Protein AF-D3RS59-F1 (afdb_monomer_lite)

Organism: Allochromatium vinosum (strain ATCC 17899 / DSM 180 / NBRC 103801 / NCIMB 10441 / D) (NCBI:txid572477)

pLDDT: mean 83.54, std 15.18, range [28.8, 98.12]

InterPro domains:
  IPR036410 Heat shock protein DnaJ, cysteine-rich domain superfamily [SSF57938] (213-277)

Foldseek 3Di:
DDDPPPPPPPQDLVNVLVVQVVPDDPVLVVLLVVQCVLANNSVSSLLSSCPPLVNDHSLLSLLLSNLVSLFADKDWPDFDVVVTWTWIWTHDPNFKIKIKTAQDDDPPDTFRIKIWIAGPVRPDTLAMETEHEPADPVCPDPVNVVVVVVVQVVCCVPPVYHYDYHYPVCSVPCPVVSVVVSVVVVVSVVVVVVVVVVVLVVCLVVVVPPVPVDWDQDPQQRQQQDFQPHGDPQCNSRRTHPDPDDDCVVRQKDFHNQQRQPQPCPPPLCNSPRIDGSVSRNVVSVVVVVVVD

Structure (mmCIF, N/CA/C/O backbone):
data_AF-D3RS59-F1
#
_entry.id   AF-D3RS59-F1
#
loop_
_atom_site.group_PDB
_atom_site.id
_atom_site.type_symbol
_atom_site.label_atom_id
_atom_site.label_alt_id
_atom_site.label_comp_id
_atom_site.label_asym_id
_atom_site.label_entity_id
_atom_site.label_seq_id
_atom_site.pdbx_PDB_ins_code
_atom_site.Cartn_x
_atom_site.Cartn_y
_atom_site.Cartn_z
_atom_site.occupancy
_atom_site.B_iso_or_equiv
_atom_site.auth_seq_id
_atom_site.auth_comp_id
_atom_site.auth_asym_id
_atom_site.auth_atom_id
_atom_site.pdbx_PDB_model_num
ATOM 1 N N . MET A 1 1 ? 7.146 -49.618 27.531 1.00 38.94 1 MET A N 1
ATOM 2 C CA . MET A 1 1 ? 7.341 -48.173 27.283 1.00 38.94 1 MET A CA 1
ATOM 3 C C . MET A 1 1 ? 6.506 -47.788 26.079 1.00 38.94 1 MET A C 1
ATOM 5 O O . MET A 1 1 ? 6.825 -48.193 24.971 1.00 38.94 1 MET A O 1
ATOM 9 N N . THR A 1 2 ? 5.393 -47.099 26.310 1.00 28.80 2 THR A N 1
ATOM 10 C CA . THR A 1 2 ? 4.470 -46.661 25.259 1.00 28.80 2 THR A CA 1
ATOM 11 C C . THR A 1 2 ? 5.037 -45.405 24.608 1.00 28.80 2 THR A C 1
ATOM 13 O O . THR A 1 2 ? 5.193 -44.384 25.273 1.00 28.80 2 THR A O 1
ATOM 16 N N . ILE A 1 3 ? 5.383 -45.486 23.325 1.00 29.83 3 ILE A N 1
ATOM 17 C CA . ILE A 1 3 ? 5.812 -44.331 22.535 1.00 29.83 3 ILE A CA 1
ATOM 18 C C . ILE A 1 3 ? 4.550 -43.526 22.211 1.00 29.83 3 ILE A C 1
ATOM 20 O O . ILE A 1 3 ? 3.769 -43.906 21.343 1.00 29.83 3 ILE A O 1
ATOM 24 N N . GLN A 1 4 ? 4.321 -42.436 22.946 1.00 28.80 4 GLN A N 1
ATOM 25 C CA . GLN A 1 4 ? 3.341 -41.420 22.564 1.00 28.80 4 GLN A CA 1
ATOM 26 C C . GLN A 1 4 ? 3.888 -40.648 21.361 1.00 28.80 4 GLN A C 1
ATOM 28 O O . GLN A 1 4 ? 4.712 -39.744 21.494 1.00 28.80 4 GLN A O 1
ATOM 33 N N . THR A 1 5 ? 3.423 -41.002 20.169 1.00 29.52 5 THR A N 1
ATOM 34 C CA . THR A 1 5 ? 3.549 -40.172 18.973 1.00 29.52 5 THR A CA 1
ATOM 35 C C . THR A 1 5 ? 2.641 -38.952 19.125 1.00 29.52 5 THR A C 1
ATOM 37 O O . THR A 1 5 ? 1.449 -38.989 18.833 1.00 29.52 5 THR A O 1
ATOM 40 N N . PHE A 1 6 ? 3.209 -37.839 19.592 1.00 29.77 6 PHE A N 1
ATOM 41 C CA . PHE A 1 6 ? 2.583 -36.524 19.479 1.00 29.77 6 PHE A CA 1
ATOM 42 C C . PHE A 1 6 ? 2.571 -36.104 18.004 1.00 29.77 6 PHE A C 1
ATOM 44 O O . PHE A 1 6 ? 3.489 -35.451 17.511 1.00 29.77 6 PHE A O 1
ATOM 51 N N . THR A 1 7 ? 1.510 -36.456 17.279 1.00 29.77 7 THR A N 1
ATOM 52 C CA . THR A 1 7 ? 1.168 -35.795 16.016 1.00 29.77 7 THR A CA 1
ATOM 53 C C . THR A 1 7 ? 0.735 -34.367 16.324 1.00 29.77 7 THR A C 1
ATOM 55 O O . THR A 1 7 ? -0.442 -34.083 16.554 1.00 29.77 7 THR A O 1
ATOM 58 N N . LYS A 1 8 ? 1.705 -33.449 16.353 1.00 32.16 8 LYS A N 1
ATOM 59 C CA . LYS A 1 8 ? 1.458 -32.008 16.353 1.00 32.16 8 LYS A CA 1
ATOM 60 C C . LYS A 1 8 ? 0.858 -31.662 14.989 1.00 32.16 8 LYS A C 1
ATOM 62 O O . LYS A 1 8 ? 1.579 -31.469 14.015 1.00 32.16 8 LYS A O 1
ATOM 67 N N . LYS A 1 9 ? -0.474 -31.681 14.907 1.00 32.69 9 LYS A N 1
ATOM 68 C CA . LYS A 1 9 ? -1.241 -31.272 13.726 1.00 32.69 9 LYS A CA 1
ATOM 69 C C . LYS A 1 9 ? -0.769 -29.859 13.359 1.00 32.69 9 LYS A C 1
ATOM 71 O O . LYS A 1 9 ? -0.927 -28.942 14.163 1.00 32.69 9 LYS A O 1
ATOM 76 N N . MET A 1 10 ? -0.111 -29.695 12.210 1.00 32.44 10 MET A N 1
ATOM 77 C CA . MET A 1 10 ? 0.211 -28.369 11.682 1.00 32.44 10 MET A CA 1
ATOM 78 C C . MET A 1 10 ? -1.115 -27.692 11.340 1.00 32.44 10 MET A C 1
ATOM 80 O O . MET A 1 10 ? -1.736 -28.005 10.332 1.00 32.44 10 MET A O 1
ATOM 84 N N . ILE A 1 11 ? -1.577 -26.831 12.244 1.00 44.38 11 ILE A N 1
ATOM 85 C CA . ILE A 1 11 ? -2.739 -25.965 12.052 1.00 44.38 11 ILE A CA 1
ATOM 86 C C . ILE A 1 11 ? -2.368 -24.994 10.928 1.00 44.38 11 ILE A C 1
ATOM 88 O O . ILE A 1 11 ? -1.404 -24.233 11.066 1.00 44.38 11 ILE A O 1
ATOM 92 N N . THR A 1 12 ? -3.083 -25.066 9.807 1.00 55.88 12 THR A N 1
ATOM 93 C CA . THR A 1 12 ? -2.864 -24.172 8.662 1.00 55.88 12 THR A CA 1
ATOM 94 C C . THR A 1 12 ? -3.245 -22.732 9.033 1.00 55.88 12 THR A C 1
ATOM 96 O O . THR A 1 12 ? -3.953 -22.501 10.014 1.00 55.88 12 THR A O 1
ATOM 99 N N . GLY A 1 13 ? -2.770 -21.731 8.282 1.00 62.50 13 GLY A N 1
ATOM 100 C CA . GLY A 1 13 ? -3.118 -20.322 8.540 1.00 62.50 13 GLY A CA 1
ATOM 101 C C . GLY A 1 13 ? -4.634 -20.061 8.552 1.00 62.50 13 GLY A C 1
ATOM 102 O O . GLY A 1 13 ? -5.110 -19.266 9.359 1.00 62.50 13 GLY A O 1
ATOM 103 N N . LEU A 1 14 ? -5.388 -20.804 7.736 1.00 66.75 14 LEU A N 1
ATOM 104 C CA . LEU A 1 14 ? -6.854 -20.785 7.676 1.00 66.75 14 LEU A CA 1
ATOM 105 C C . LEU A 1 14 ? -7.511 -21.270 8.975 1.00 66.75 14 LEU A C 1
ATOM 107 O O . LEU A 1 14 ? -8.356 -20.571 9.530 1.00 66.75 14 LEU A O 1
ATOM 111 N N . ASP A 1 15 ? -7.059 -22.404 9.516 1.00 75.50 15 ASP A N 1
ATOM 112 C CA . ASP A 1 15 ? -7.600 -22.963 10.763 1.00 75.50 15 ASP A CA 1
ATOM 113 C C . ASP A 1 15 ? -7.426 -21.993 11.952 1.00 75.50 15 ASP A C 1
ATOM 115 O O . ASP A 1 15 ? -8.261 -21.939 12.859 1.00 75.50 15 ASP A O 1
ATOM 119 N N . LYS A 1 16 ? -6.346 -21.193 11.948 1.00 82.56 16 LYS A N 1
ATOM 120 C CA . LYS A 1 16 ? -6.117 -20.151 12.964 1.00 82.56 16 LYS A CA 1
ATOM 121 C C . LYS A 1 16 ? -7.097 -18.987 12.823 1.00 82.56 16 LYS A C 1
ATOM 123 O O . LYS A 1 16 ? -7.616 -18.505 13.828 1.00 82.56 16 LYS A O 1
ATOM 128 N N . LEU A 1 17 ? -7.355 -18.531 11.598 1.00 86.94 17 LEU A N 1
ATOM 129 C CA . LEU A 1 17 ? -8.262 -17.410 11.342 1.00 86.94 17 LEU A CA 1
ATOM 130 C C . LEU A 1 17 ? -9.703 -17.754 11.728 1.00 86.94 17 LEU A C 1
ATOM 132 O O . LEU A 1 17 ? -10.358 -16.954 12.396 1.00 86.94 17 LEU A O 1
ATOM 136 N N . ASP A 1 18 ? -10.173 -18.957 11.406 1.00 87.06 18 ASP A N 1
ATOM 137 C CA . ASP A 1 18 ? -11.514 -19.393 11.802 1.00 87.06 18 ASP A CA 1
ATOM 138 C C . ASP A 1 18 ? -11.651 -19.472 13.330 1.00 87.06 18 ASP A C 1
ATOM 140 O O . ASP A 1 18 ? -12.624 -18.974 13.905 1.00 87.06 18 ASP A O 1
ATOM 144 N N . ALA A 1 19 ? -10.635 -19.995 14.026 1.00 87.50 19 ALA A N 1
ATOM 145 C CA . ALA A 1 19 ? -10.614 -20.009 15.488 1.00 87.50 19 ALA A CA 1
ATOM 146 C C . ALA A 1 19 ? -10.631 -18.595 16.100 1.00 87.50 19 ALA A C 1
ATOM 148 O O . ALA A 1 19 ? -11.249 -18.386 17.146 1.00 87.50 19 ALA A O 1
ATOM 149 N N . ILE A 1 20 ? -9.992 -17.612 15.461 1.00 87.94 20 ILE A N 1
ATOM 150 C CA . ILE A 1 20 ? -10.073 -16.203 15.868 1.00 87.94 20 ILE A CA 1
ATOM 151 C C . ILE A 1 20 ? -11.495 -15.666 15.660 1.00 87.94 20 ILE A C 1
ATOM 153 O O . ILE A 1 20 ? -12.070 -15.093 16.589 1.00 87.94 20 ILE A O 1
ATOM 157 N N . ALA A 1 21 ? -12.083 -15.895 14.484 1.00 89.81 21 ALA A N 1
ATOM 158 C CA . ALA A 1 21 ? -13.404 -15.384 14.123 1.00 89.81 21 ALA A CA 1
ATOM 159 C C . ALA A 1 21 ? -14.522 -15.903 15.044 1.00 89.81 21 ALA A C 1
ATOM 161 O O . ALA A 1 21 ? -15.416 -15.146 15.417 1.00 89.81 21 ALA A O 1
ATOM 162 N N . THR A 1 22 ? -14.449 -17.162 15.495 1.00 92.00 22 THR A N 1
ATOM 163 C CA . THR A 1 22 ? -15.435 -17.732 16.443 1.00 92.00 22 THR A CA 1
ATOM 164 C C . THR A 1 22 ? -15.510 -17.001 17.787 1.00 92.00 22 THR A C 1
ATOM 166 O O . THR A 1 22 ? -16.514 -17.109 18.488 1.00 92.00 22 THR A O 1
ATOM 169 N N . LYS A 1 23 ? -14.471 -16.241 18.153 1.00 92.00 23 LYS A N 1
ATOM 170 C CA . LYS A 1 23 ? -14.387 -15.498 19.420 1.00 92.00 23 LYS A CA 1
ATOM 171 C C . LYS A 1 23 ? -14.819 -14.036 19.281 1.00 92.00 23 LYS A C 1
ATOM 173 O O . LYS A 1 23 ? -14.713 -13.278 20.244 1.00 92.00 23 LYS A O 1
ATOM 178 N N . PHE A 1 24 ? -15.273 -13.615 18.101 1.00 94.94 24 PHE A N 1
ATOM 179 C CA . PHE A 1 24 ? -15.665 -12.232 17.862 1.00 94.94 24 PHE A CA 1
ATOM 180 C C . PHE A 1 24 ? -16.948 -11.855 18.600 1.00 94.94 24 PHE A C 1
ATOM 182 O O . PHE A 1 24 ? -17.979 -12.522 18.531 1.00 94.94 24 PHE A O 1
ATOM 189 N N . SER A 1 25 ? -16.889 -10.709 19.273 1.00 94.62 25 SER A N 1
ATOM 190 C CA . SER A 1 25 ? -18.058 -10.034 19.825 1.00 94.62 25 SER A CA 1
ATOM 191 C C . SER A 1 25 ? -19.022 -9.578 18.722 1.00 94.62 25 SER A C 1
ATOM 193 O O . SER A 1 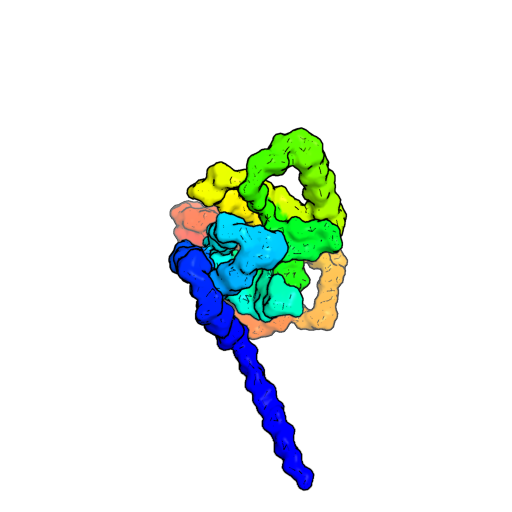25 ? -18.667 -9.459 17.548 1.00 94.62 25 SER A O 1
ATOM 195 N N . LYS A 1 26 ? -20.252 -9.212 19.102 1.00 95.19 26 LYS A N 1
ATOM 196 C CA . LYS A 1 26 ? -21.253 -8.657 18.171 1.00 95.19 26 LYS A CA 1
ATOM 197 C C . LYS A 1 26 ? -20.738 -7.435 17.396 1.00 95.19 26 LYS A C 1
ATOM 199 O O . LYS A 1 26 ? -21.036 -7.291 16.214 1.00 95.19 26 LYS A O 1
ATOM 204 N N . ASN A 1 27 ? -19.956 -6.570 18.045 1.00 94.19 27 ASN A N 1
ATOM 205 C CA . ASN A 1 27 ? -19.387 -5.381 17.404 1.00 94.19 27 ASN A CA 1
ATOM 206 C C . ASN A 1 27 ? -18.243 -5.732 16.444 1.00 94.19 27 ASN A C 1
ATOM 208 O O . ASN A 1 27 ? -18.101 -5.078 15.417 1.00 94.19 27 ASN A O 1
ATOM 212 N N . GLN A 1 28 ? -17.453 -6.763 16.748 1.00 95.88 28 GLN A N 1
ATOM 213 C CA . GLN A 1 28 ? -16.416 -7.267 15.842 1.00 95.88 28 GLN A CA 1
ATOM 214 C C . GLN A 1 28 ? -17.022 -7.938 14.608 1.00 95.88 28 GLN A C 1
ATOM 216 O O . GLN A 1 28 ? -16.564 -7.678 13.503 1.00 95.88 28 GLN A O 1
ATOM 221 N N . ASN A 1 29 ? -18.100 -8.711 14.766 1.00 96.56 29 ASN A N 1
ATOM 222 C CA . ASN A 1 29 ? -18.812 -9.302 13.629 1.00 96.56 29 ASN A CA 1
ATOM 223 C C . ASN A 1 29 ? -19.417 -8.233 12.706 1.00 96.56 29 ASN A C 1
ATOM 225 O O . ASN A 1 29 ? -19.263 -8.310 11.494 1.00 96.56 29 ASN A O 1
ATOM 229 N N . ARG A 1 30 ? -20.004 -7.167 13.270 1.00 96.62 30 ARG A N 1
ATOM 230 C CA . ARG A 1 30 ? -20.473 -6.019 12.472 1.00 96.62 30 ARG A CA 1
ATOM 231 C C . ARG A 1 30 ? -19.347 -5.349 11.681 1.00 96.62 30 ARG A C 1
ATOM 233 O O . ARG A 1 30 ? -19.549 -4.966 10.533 1.00 96.62 30 ARG A O 1
ATOM 240 N N . LEU A 1 31 ? -18.176 -5.188 12.298 1.00 96.75 31 LEU A N 1
ATOM 241 C CA . LEU A 1 31 ? -17.007 -4.623 11.629 1.00 96.75 31 LEU A CA 1
ATOM 242 C C . LEU A 1 31 ? -16.490 -5.553 10.518 1.00 96.75 31 LEU A C 1
ATOM 244 O O . LEU A 1 31 ? -16.186 -5.076 9.428 1.00 96.75 31 LEU A O 1
ATOM 248 N N . LEU A 1 32 ? -16.447 -6.865 10.767 1.00 97.38 32 LEU A N 1
ATOM 249 C CA . LEU A 1 32 ? -16.090 -7.883 9.776 1.00 97.38 32 LEU A CA 1
ATOM 250 C C . LEU A 1 32 ? -16.995 -7.796 8.541 1.00 97.38 32 LEU A C 1
ATOM 252 O O . LEU A 1 32 ? -16.488 -7.666 7.426 1.00 97.38 32 LEU A O 1
ATOM 256 N N . ASP A 1 33 ? -18.316 -7.779 8.738 1.00 96.81 33 ASP A N 1
ATOM 257 C CA . ASP A 1 33 ? -19.292 -7.656 7.649 1.00 96.81 33 ASP A CA 1
ATOM 258 C C . ASP A 1 33 ? -19.074 -6.380 6.827 1.00 96.81 33 ASP A C 1
ATOM 260 O O . ASP A 1 33 ? -19.175 -6.386 5.596 1.00 96.81 33 ASP A O 1
ATOM 264 N N . LYS A 1 34 ? -18.715 -5.287 7.509 1.00 96.00 34 LYS A N 1
ATOM 265 C CA . LYS A 1 34 ? -18.445 -3.994 6.886 1.00 96.00 34 LYS A CA 1
ATOM 266 C C . LYS A 1 34 ? -17.168 -3.983 6.051 1.00 96.00 34 LYS A C 1
ATOM 268 O O . LYS A 1 34 ? -17.149 -3.267 5.063 1.00 96.00 34 LYS A O 1
ATOM 273 N N . ILE A 1 35 ? -16.111 -4.715 6.403 1.00 97.25 35 ILE A N 1
ATOM 274 C CA . ILE A 1 35 ? -14.817 -4.590 5.701 1.00 97.25 35 ILE A CA 1
ATOM 275 C C . ILE A 1 35 ? -14.485 -5.767 4.776 1.00 97.25 35 ILE A C 1
ATOM 277 O O . ILE A 1 35 ? -13.661 -5.609 3.880 1.00 97.25 35 ILE A O 1
ATOM 281 N N . GLN A 1 36 ? -15.137 -6.926 4.921 1.00 96.94 36 GLN A N 1
ATOM 282 C CA . GLN A 1 36 ? -14.810 -8.125 4.130 1.00 96.94 36 GLN A CA 1
ATOM 283 C C . GLN A 1 36 ? -14.973 -7.953 2.616 1.00 96.94 36 GLN A C 1
ATOM 285 O O . GLN A 1 36 ? -14.262 -8.595 1.849 1.00 96.94 36 GLN A O 1
ATOM 290 N N . HIS A 1 37 ? -15.865 -7.068 2.168 1.00 95.69 37 HIS A N 1
ATOM 291 C CA . HIS A 1 37 ? -16.037 -6.778 0.743 1.00 95.69 37 HIS A CA 1
ATOM 292 C C . HIS A 1 37 ? -14.897 -5.921 0.165 1.00 95.69 37 HIS A C 1
ATOM 294 O O . HIS A 1 37 ? -14.739 -5.860 -1.050 1.00 95.69 37 HIS A O 1
ATOM 300 N N . LEU A 1 38 ? -14.113 -5.257 1.023 1.00 95.88 38 LEU A N 1
ATOM 301 C CA . LEU A 1 38 ? -12.968 -4.435 0.627 1.00 95.88 38 LEU A CA 1
ATOM 302 C C . LEU A 1 38 ? -11.682 -5.255 0.534 1.00 95.88 38 LEU A C 1
ATOM 304 O O . LEU A 1 38 ? -10.837 -4.965 -0.309 1.00 95.88 38 LEU A O 1
ATOM 308 N N . THR A 1 39 ? -11.514 -6.236 1.422 1.00 96.06 39 THR A N 1
ATOM 309 C CA . THR A 1 39 ? -10.230 -6.925 1.618 1.00 96.06 39 THR A CA 1
ATOM 310 C C . THR A 1 39 ? -10.280 -8.436 1.421 1.00 96.06 39 THR A C 1
ATOM 312 O O . THR A 1 39 ? -9.232 -9.075 1.382 1.00 96.06 39 THR A O 1
ATOM 315 N N . GLY A 1 40 ? -11.471 -9.019 1.291 1.00 95.94 40 GLY A N 1
ATOM 316 C CA . GLY A 1 40 ? -11.673 -10.460 1.379 1.00 95.94 40 GLY A CA 1
ATOM 317 C C . GLY A 1 40 ? -11.801 -10.937 2.829 1.00 95.94 40 GLY A C 1
ATOM 318 O O . GLY A 1 40 ? -11.322 -10.306 3.774 1.00 95.94 40 GLY A O 1
ATOM 319 N N . LYS A 1 41 ? -12.474 -12.079 3.009 1.00 95.19 41 LYS A N 1
ATOM 320 C CA . LYS A 1 41 ? -12.862 -12.598 4.330 1.00 95.19 41 LYS A CA 1
ATOM 321 C C . LYS A 1 41 ? -11.664 -12.854 5.249 1.00 95.19 41 LYS A C 1
ATOM 323 O O . LYS A 1 41 ? -11.683 -12.426 6.396 1.00 95.19 41 LYS A O 1
ATOM 328 N N . GLU A 1 42 ? -10.623 -13.520 4.756 1.00 94.69 42 GLU A N 1
ATOM 329 C CA . GLU A 1 42 ? -9.449 -13.891 5.561 1.00 94.69 42 GLU A CA 1
ATOM 330 C C . GLU A 1 42 ? -8.710 -12.665 6.105 1.00 94.69 42 GLU A C 1
ATOM 332 O O . GLU A 1 42 ? -8.441 -12.568 7.303 1.00 94.69 42 GLU A O 1
ATOM 337 N N . VAL A 1 43 ? -8.439 -11.691 5.234 1.00 96.44 43 VAL A N 1
ATOM 338 C CA . VAL A 1 43 ? -7.767 -10.444 5.609 1.00 96.44 43 VAL A CA 1
ATOM 339 C C . VAL A 1 43 ? -8.639 -9.630 6.558 1.00 96.44 43 VAL A C 1
ATOM 341 O O . VAL A 1 43 ? -8.137 -9.083 7.536 1.00 96.44 43 VAL A O 1
ATOM 344 N N . ALA A 1 44 ? -9.952 -9.580 6.322 1.00 97.19 44 ALA A N 1
ATOM 345 C CA . ALA A 1 44 ? -10.881 -8.923 7.231 1.00 97.19 44 ALA A CA 1
ATOM 346 C C . ALA A 1 44 ? -10.891 -9.562 8.628 1.00 97.19 44 ALA A C 1
ATOM 348 O O . ALA A 1 44 ? -10.831 -8.837 9.619 1.00 97.19 44 ALA A O 1
ATOM 349 N N . ILE A 1 45 ? -10.896 -10.896 8.728 1.00 96.25 45 ILE A N 1
ATOM 350 C CA . ILE A 1 45 ? -10.778 -11.600 10.014 1.00 96.25 45 ILE A CA 1
ATOM 351 C C . ILE A 1 45 ? -9.464 -11.229 10.701 1.00 96.25 45 ILE A C 1
ATOM 353 O O . ILE A 1 45 ? -9.470 -10.878 11.880 1.00 96.25 45 ILE A O 1
ATOM 357 N N . ALA A 1 46 ? -8.347 -11.264 9.973 1.00 95.25 46 ALA A N 1
ATOM 358 C CA . ALA A 1 46 ? -7.045 -10.948 10.544 1.00 95.25 46 ALA A CA 1
ATOM 359 C C . ALA A 1 46 ? -6.994 -9.507 11.082 1.00 95.25 46 ALA A C 1
ATOM 361 O O . ALA A 1 46 ? -6.569 -9.292 12.216 1.00 95.25 46 ALA A O 1
ATOM 362 N N . LEU A 1 47 ? -7.513 -8.534 10.323 1.00 95.94 47 LEU A N 1
ATOM 363 C CA . LEU A 1 47 ? -7.599 -7.132 10.742 1.00 95.94 47 LEU A CA 1
ATOM 364 C C . LEU A 1 47 ? -8.518 -6.931 11.956 1.00 95.94 47 LEU A C 1
ATOM 366 O O . LEU A 1 47 ? -8.131 -6.258 12.907 1.00 95.94 47 LEU A O 1
ATOM 370 N N . VAL A 1 48 ? -9.711 -7.535 11.977 1.00 96.31 48 VAL A N 1
ATOM 371 C CA . VAL A 1 48 ? -10.620 -7.447 13.138 1.00 96.31 48 VAL A CA 1
ATOM 372 C C . VAL A 1 48 ? -10.008 -8.112 14.374 1.00 96.31 48 VAL A C 1
ATOM 374 O O . VAL A 1 48 ? -10.173 -7.622 15.494 1.00 96.31 48 VAL A O 1
ATOM 377 N N . GLY A 1 49 ? -9.238 -9.185 14.179 1.00 92.81 49 GLY A N 1
ATOM 378 C CA . GLY A 1 49 ? -8.471 -9.850 15.230 1.00 92.81 49 GLY A CA 1
ATOM 379 C C . GLY A 1 49 ? -7.411 -8.960 15.890 1.00 92.81 49 GLY A C 1
ATOM 380 O O . GLY A 1 49 ? -7.035 -9.229 17.034 1.00 92.81 49 GLY A O 1
ATOM 381 N N . MET A 1 50 ? -6.971 -7.887 15.221 1.00 91.56 50 MET A N 1
ATOM 382 C CA . MET A 1 50 ? -6.041 -6.893 15.772 1.00 91.56 50 MET A CA 1
ATOM 383 C C . MET A 1 50 ? -6.712 -5.889 16.719 1.00 91.56 50 MET A C 1
ATOM 385 O O . MET A 1 50 ? -6.008 -5.143 17.395 1.00 91.56 50 MET A O 1
ATOM 389 N N . GLN A 1 51 ? -8.047 -5.851 16.816 1.00 90.62 51 GLN A N 1
ATOM 390 C CA . GLN A 1 51 ? -8.731 -4.900 17.697 1.00 90.62 51 GLN A CA 1
ATOM 391 C C . GLN A 1 51 ? -8.240 -5.035 19.151 1.00 90.62 51 GLN A C 1
ATOM 393 O O . GLN A 1 51 ? -8.232 -6.128 19.718 1.00 90.62 51 GLN A O 1
ATOM 398 N N . GLY A 1 52 ? -7.849 -3.910 19.758 1.00 83.62 52 GLY A N 1
ATOM 399 C CA . GLY A 1 52 ? -7.300 -3.853 21.118 1.00 83.62 52 GLY A CA 1
ATOM 400 C C . GLY A 1 52 ? -5.792 -4.114 21.224 1.00 83.62 52 GLY A C 1
ATOM 401 O O . GLY A 1 52 ? -5.195 -3.766 22.243 1.00 83.62 52 GLY A O 1
ATOM 402 N N . VAL A 1 53 ? -5.138 -4.641 20.183 1.00 81.69 53 VAL A N 1
ATOM 403 C CA . VAL A 1 53 ? -3.669 -4.687 20.122 1.00 81.69 53 VAL A CA 1
ATOM 404 C C . VAL A 1 53 ? -3.162 -3.250 20.074 1.00 81.69 53 VAL A C 1
ATOM 406 O O . VAL A 1 53 ? -3.585 -2.488 19.217 1.00 81.69 53 VAL A O 1
ATOM 409 N N . LYS A 1 54 ? -2.308 -2.849 21.025 1.00 80.56 54 LYS A N 1
ATOM 410 C CA . LYS A 1 54 ? -1.802 -1.465 21.147 1.00 80.56 54 LYS A CA 1
ATOM 411 C C . LYS A 1 54 ? -2.901 -0.381 21.145 1.00 80.56 54 LYS A C 1
ATOM 413 O O . LYS A 1 54 ? -2.653 0.746 20.734 1.00 80.56 54 LYS A O 1
ATOM 418 N N . ASN A 1 55 ? -4.092 -0.700 21.659 1.00 82.12 55 ASN A N 1
ATOM 419 C CA . ASN A 1 55 ? -5.276 0.170 21.643 1.00 82.12 55 ASN A CA 1
ATOM 420 C C . ASN A 1 55 ? -5.860 0.460 20.245 1.00 82.12 55 ASN A C 1
ATOM 422 O O . ASN A 1 55 ? -6.633 1.408 20.109 1.00 82.12 55 ASN A O 1
ATOM 426 N N . THR A 1 56 ? -5.567 -0.371 19.237 1.00 87.19 56 THR A N 1
ATOM 427 C CA . THR A 1 56 ? -6.176 -0.268 17.903 1.00 87.19 56 THR A CA 1
ATOM 428 C C . THR A 1 56 ? -7.698 -0.226 17.994 1.00 87.19 56 THR A C 1
ATOM 430 O O . THR A 1 56 ? -8.347 -1.136 18.535 1.00 87.19 56 THR A O 1
ATOM 433 N N . SER A 1 57 ? -8.265 0.846 17.442 1.00 91.12 57 SER A N 1
ATOM 434 C CA . SER A 1 57 ? -9.703 1.112 17.442 1.00 91.12 57 SER A CA 1
ATOM 435 C C . SER A 1 57 ? -10.406 0.487 16.231 1.00 91.12 57 SER A C 1
ATOM 437 O O . SER A 1 57 ? -9.790 0.187 15.211 1.00 91.12 57 SER A O 1
ATOM 439 N N . GLN A 1 58 ? -11.734 0.338 16.297 1.00 92.44 58 GLN A N 1
ATOM 440 C CA . GLN A 1 58 ? -12.512 -0.093 15.125 1.00 92.44 58 GLN A CA 1
ATOM 441 C C . GLN A 1 58 ? -12.407 0.903 13.967 1.00 92.44 58 GLN A C 1
ATOM 443 O O . GLN A 1 58 ? -12.352 0.497 12.812 1.00 92.44 58 GLN A O 1
ATOM 448 N N . ALA A 1 59 ? -12.349 2.204 14.269 1.00 91.75 59 ALA A N 1
ATOM 449 C CA . ALA A 1 59 ? -12.214 3.240 13.253 1.00 91.75 59 ALA A CA 1
ATOM 450 C C . ALA A 1 59 ? -10.889 3.120 12.490 1.00 91.75 59 ALA A C 1
ATOM 452 O O . ALA A 1 59 ? -10.885 3.219 11.269 1.00 91.75 59 ALA A O 1
ATOM 453 N N . GLU A 1 60 ? -9.801 2.844 13.202 1.00 92.75 60 GLU A N 1
ATOM 454 C CA . GLU A 1 60 ? -8.486 2.603 12.611 1.00 92.75 60 GLU A CA 1
ATOM 455 C C . GLU A 1 60 ? -8.494 1.358 11.716 1.00 92.75 60 GLU A C 1
ATOM 457 O O . GLU A 1 60 ? -8.048 1.427 10.575 1.00 92.75 60 GLU A O 1
ATOM 462 N N . ILE A 1 61 ? -9.098 0.251 12.170 1.00 95.19 61 ILE A N 1
ATOM 463 C CA . ILE A 1 61 ? -9.250 -0.966 11.353 1.00 95.19 61 ILE A CA 1
ATOM 464 C C . ILE A 1 61 ? -10.024 -0.677 10.058 1.00 95.19 61 ILE A C 1
ATOM 466 O O . ILE A 1 61 ? -9.630 -1.143 8.989 1.00 95.19 61 ILE A O 1
ATOM 470 N N . GLU A 1 62 ? -11.106 0.106 10.127 1.00 95.19 62 GLU A N 1
ATOM 471 C CA . GLU A 1 62 ? -11.865 0.518 8.938 1.00 95.19 62 GLU A CA 1
ATOM 472 C C . GLU A 1 62 ? -11.015 1.347 7.968 1.00 95.19 62 GLU A C 1
ATOM 474 O O . GLU A 1 62 ? -11.064 1.115 6.758 1.00 95.19 62 GLU A O 1
ATOM 479 N N . VAL A 1 63 ? -10.224 2.293 8.487 1.00 95.19 63 VAL A N 1
ATOM 480 C CA . VAL A 1 63 ? -9.314 3.121 7.682 1.00 95.19 63 VAL A CA 1
ATOM 481 C C . VAL A 1 63 ? -8.261 2.249 7.009 1.00 95.19 63 VAL A C 1
ATOM 483 O O . VAL A 1 63 ? -8.079 2.352 5.795 1.00 95.19 63 VAL A O 1
ATOM 486 N N . VAL A 1 64 ? -7.621 1.347 7.759 1.00 96.00 64 VAL A N 1
ATOM 487 C CA . VAL A 1 64 ? -6.630 0.404 7.228 1.00 96.00 64 VAL A CA 1
ATOM 488 C C . VAL A 1 64 ? -7.242 -0.437 6.112 1.00 96.00 64 VAL A C 1
ATOM 490 O O . VAL A 1 64 ? -6.708 -0.444 5.004 1.00 96.00 64 VAL A O 1
ATOM 493 N N . ALA A 1 65 ? -8.391 -1.076 6.355 1.00 97.31 65 ALA A N 1
ATOM 494 C CA . ALA A 1 65 ? -9.069 -1.905 5.360 1.00 97.31 65 ALA A CA 1
ATOM 495 C C . ALA A 1 65 ? -9.410 -1.122 4.079 1.00 97.31 65 ALA A C 1
ATOM 497 O O . ALA A 1 65 ? -9.186 -1.598 2.963 1.00 97.31 65 ALA A O 1
ATOM 498 N N . ASN A 1 66 ? -9.904 0.111 4.219 1.00 96.56 66 ASN A N 1
ATOM 499 C CA . ASN A 1 66 ? -10.239 0.947 3.072 1.00 96.56 66 ASN A CA 1
ATOM 500 C C . ASN A 1 66 ? -8.990 1.379 2.291 1.00 96.56 66 ASN A C 1
ATOM 502 O O . ASN A 1 66 ? -8.995 1.335 1.059 1.00 96.56 66 ASN A O 1
ATOM 506 N N . ILE A 1 67 ? -7.901 1.740 2.968 1.00 97.38 67 ILE A N 1
ATOM 507 C CA . ILE A 1 67 ? -6.652 2.119 2.302 1.00 97.38 67 ILE A CA 1
ATOM 508 C C . ILE A 1 67 ? -6.071 0.948 1.523 1.00 97.38 67 ILE A C 1
ATOM 510 O O . ILE A 1 67 ? -5.773 1.108 0.341 1.00 97.38 67 ILE A O 1
ATOM 514 N N . ILE A 1 68 ? -5.950 -0.228 2.140 1.00 97.62 68 ILE A N 1
ATOM 515 C CA . ILE A 1 68 ? -5.275 -1.366 1.503 1.00 97.62 68 ILE A CA 1
ATOM 516 C C . ILE A 1 68 ? -6.083 -1.967 0.348 1.00 97.62 68 ILE A C 1
ATOM 518 O O . ILE A 1 68 ? -5.502 -2.574 -0.544 1.00 97.62 68 ILE A O 1
ATOM 522 N N . SER A 1 69 ? -7.396 -1.713 0.284 1.00 96.75 69 SER A N 1
ATOM 523 C CA . SER A 1 69 ? -8.243 -2.111 -0.854 1.00 96.75 69 SER A CA 1
ATOM 524 C C . SER A 1 69 ? -7.870 -1.449 -2.194 1.00 96.75 69 SER A C 1
ATOM 526 O O . SER A 1 69 ? -8.513 -1.693 -3.211 1.00 96.75 69 SER A O 1
ATOM 528 N N . ILE A 1 70 ? -6.863 -0.563 -2.233 1.00 96.19 70 ILE A N 1
ATOM 529 C CA . ILE A 1 70 ? -6.298 -0.088 -3.505 1.00 96.19 70 ILE A CA 1
ATOM 530 C C . ILE A 1 70 ? -5.469 -1.143 -4.234 1.00 96.19 70 ILE A C 1
ATOM 532 O O . ILE A 1 70 ? -5.206 -0.933 -5.420 1.00 96.19 70 ILE A O 1
ATOM 536 N N . PHE A 1 71 ? -5.006 -2.171 -3.524 1.00 95.81 71 PHE A N 1
ATOM 537 C CA . PHE A 1 71 ? -4.183 -3.244 -4.062 1.00 95.81 71 PHE A CA 1
ATOM 538 C C . PHE A 1 71 ? -5.052 -4.417 -4.501 1.00 95.81 71 PHE A C 1
ATOM 540 O O . PHE A 1 71 ? -6.135 -4.649 -3.965 1.00 95.81 71 PHE A O 1
ATOM 547 N N . ASP A 1 72 ? -4.548 -5.151 -5.483 1.00 90.06 72 ASP A N 1
ATOM 548 C CA . ASP A 1 72 ? -5.167 -6.368 -5.983 1.00 90.06 72 ASP A CA 1
ATOM 549 C C . ASP A 1 72 ? -4.811 -7.543 -5.053 1.00 90.06 72 ASP A C 1
ATOM 551 O O . ASP A 1 72 ? -3.862 -7.443 -4.273 1.00 90.06 72 ASP A O 1
ATOM 555 N N . THR A 1 73 ? -5.538 -8.663 -5.160 1.00 89.81 73 THR A N 1
ATOM 556 C CA . THR A 1 73 ? -5.336 -9.940 -4.433 1.00 89.81 73 THR A CA 1
ATOM 557 C C . THR A 1 73 ? -4.670 -9.791 -3.063 1.00 89.81 73 THR A C 1
ATOM 559 O O . THR A 1 73 ? -3.449 -9.891 -2.939 1.00 89.81 73 THR A O 1
ATOM 562 N N . LEU A 1 74 ? -5.484 -9.565 -2.032 1.00 96.19 74 LEU A N 1
ATOM 563 C CA . LEU A 1 74 ? -5.023 -9.473 -0.651 1.00 96.19 74 LEU A CA 1
ATOM 564 C C . LEU A 1 74 ? -5.098 -10.847 0.029 1.00 96.19 74 LEU A C 1
ATOM 566 O O . LEU A 1 74 ? -6.149 -11.484 0.025 1.00 96.19 74 LEU A O 1
ATOM 570 N N . THR A 1 75 ? -4.001 -11.288 0.638 1.00 94.75 75 THR A N 1
ATOM 571 C CA . THR A 1 75 ? -3.900 -12.579 1.339 1.00 94.75 75 THR A CA 1
ATOM 572 C C . THR A 1 75 ? -3.150 -12.427 2.651 1.00 94.75 75 THR A C 1
ATOM 574 O O . THR A 1 75 ? -2.173 -11.682 2.718 1.00 94.75 75 THR A O 1
ATOM 577 N N . VAL A 1 76 ? -3.554 -13.160 3.685 1.00 94.44 76 VAL A N 1
ATOM 578 C CA . VAL A 1 76 ? -2.791 -13.222 4.938 1.00 94.44 76 VAL A CA 1
ATOM 579 C C . VAL A 1 76 ? -1.562 -14.096 4.711 1.00 94.44 76 VAL A C 1
ATOM 581 O O . VAL A 1 76 ? -1.685 -15.268 4.374 1.00 94.44 76 VAL A O 1
ATOM 584 N N . GLU A 1 77 ? -0.374 -13.530 4.888 1.00 90.81 77 GLU A N 1
ATOM 585 C CA . GLU A 1 77 ? 0.873 -14.285 4.777 1.00 90.81 77 GLU A CA 1
ATOM 586 C C . GLU A 1 77 ? 1.277 -14.887 6.118 1.00 90.81 77 GLU A C 1
ATOM 588 O O . GLU A 1 77 ? 1.610 -16.067 6.204 1.00 90.81 77 GLU A O 1
ATOM 593 N N . ASN A 1 78 ? 1.248 -14.068 7.168 1.00 89.44 78 ASN A N 1
ATOM 594 C CA . ASN A 1 78 ? 1.607 -14.493 8.508 1.00 89.44 78 ASN A CA 1
ATOM 595 C C . ASN A 1 78 ? 0.639 -13.903 9.530 1.00 89.44 78 ASN A C 1
ATOM 597 O O . ASN A 1 78 ? 0.199 -12.758 9.407 1.00 89.44 78 ASN A O 1
ATOM 601 N N . ILE A 1 79 ? 0.341 -14.697 10.554 1.00 88.88 79 ILE A N 1
ATOM 602 C CA . ILE A 1 79 ? -0.402 -14.273 11.732 1.00 88.88 79 ILE A CA 1
ATOM 603 C C . ILE A 1 79 ? 0.202 -14.925 12.976 1.00 88.88 79 ILE A C 1
ATOM 605 O O . ILE A 1 79 ? 0.294 -16.154 13.090 1.00 88.88 79 ILE A O 1
ATOM 609 N N . GLU A 1 80 ? 0.597 -14.086 13.923 1.00 86.81 80 GLU A N 1
ATOM 610 C CA . GLU A 1 80 ? 1.093 -14.496 15.232 1.00 86.81 80 GLU A CA 1
ATOM 611 C C . GLU A 1 80 ? 0.066 -14.114 16.293 1.00 86.81 80 GLU A C 1
ATOM 613 O O . GLU A 1 80 ? -0.586 -13.077 16.196 1.00 86.81 80 GLU A O 1
ATOM 618 N N . GLU A 1 81 ? -0.111 -14.952 17.315 1.00 78.44 81 GLU A N 1
ATOM 619 C CA . GLU A 1 81 ? -1.086 -14.680 18.378 1.00 78.44 81 GLU A CA 1
ATOM 620 C C . GLU A 1 81 ? -0.483 -13.931 19.573 1.00 78.44 81 GLU A C 1
ATOM 622 O O . GLU A 1 81 ? -1.223 -13.254 20.288 1.00 78.44 81 GLU A O 1
ATOM 627 N N . SER A 1 82 ? 0.833 -14.044 19.800 1.00 78.00 82 SER A N 1
ATOM 628 C CA . SER A 1 82 ? 1.507 -13.485 20.977 1.00 78.00 82 SER A CA 1
ATOM 629 C C . SER A 1 82 ? 2.995 -13.173 20.715 1.00 78.00 82 SER A C 1
ATOM 631 O O . SER A 1 82 ? 3.795 -14.109 20.680 1.00 78.00 82 SER A O 1
ATOM 633 N N . PRO A 1 83 ? 3.395 -11.888 20.615 1.00 79.44 83 PRO A N 1
ATOM 634 C CA . PRO A 1 83 ? 2.514 -10.726 20.504 1.00 79.44 83 PRO A CA 1
ATOM 635 C C . PRO A 1 83 ? 1.681 -10.818 19.222 1.00 79.44 83 PRO A C 1
ATOM 637 O O . PRO A 1 83 ? 2.151 -11.326 18.208 1.00 79.44 83 PRO A O 1
ATOM 640 N N . ARG A 1 84 ? 0.427 -10.358 19.269 1.00 84.19 84 ARG A N 1
ATOM 641 C CA . ARG A 1 84 ? -0.439 -10.467 18.097 1.00 84.19 84 ARG A CA 1
ATOM 642 C C . ARG A 1 84 ? 0.069 -9.567 16.973 1.00 84.19 84 ARG A C 1
ATOM 644 O O . ARG A 1 84 ? 0.186 -8.358 17.165 1.00 84.19 84 ARG A O 1
ATOM 651 N N . SER A 1 85 ? 0.360 -10.161 15.823 1.00 89.94 85 SER A N 1
ATOM 652 C CA . SER A 1 85 ? 0.873 -9.470 14.642 1.00 89.94 85 SER A CA 1
ATOM 653 C C . SER A 1 85 ? 0.302 -10.104 13.376 1.00 89.94 85 SER A C 1
ATOM 655 O O . SER A 1 85 ? -0.073 -11.279 13.366 1.00 89.94 85 SER A O 1
ATOM 657 N N . VAL A 1 86 ? 0.201 -9.314 12.310 1.00 92.94 86 VAL A N 1
ATOM 658 C CA . VAL A 1 86 ? -0.271 -9.786 11.010 1.00 92.94 86 VAL A CA 1
ATOM 659 C C . VAL A 1 86 ? 0.575 -9.174 9.903 1.00 92.94 86 VAL A C 1
ATOM 661 O O . VAL A 1 86 ? 0.898 -7.987 9.942 1.00 92.94 86 VAL A O 1
ATOM 664 N N . VAL A 1 87 ? 0.911 -9.991 8.909 1.00 95.06 87 VAL A N 1
ATOM 665 C CA . VAL A 1 87 ? 1.495 -9.547 7.643 1.00 95.06 87 VAL A CA 1
ATOM 666 C C . VAL A 1 87 ? 0.551 -9.958 6.526 1.00 95.06 87 VAL A C 1
ATOM 668 O O . VAL A 1 87 ? 0.165 -11.124 6.408 1.00 95.06 87 VAL A O 1
ATOM 671 N N . ILE A 1 88 ? 0.151 -8.979 5.724 1.00 96.50 88 ILE A N 1
ATOM 672 C CA . ILE A 1 88 ? -0.746 -9.157 4.586 1.00 96.50 88 ILE A CA 1
ATOM 673 C C . ILE A 1 88 ? 0.064 -8.930 3.313 1.00 96.50 88 ILE A C 1
ATOM 675 O O . ILE A 1 88 ? 0.829 -7.975 3.205 1.00 96.50 88 ILE A O 1
ATOM 679 N N . ASN A 1 89 ? -0.140 -9.797 2.332 1.00 95.12 89 ASN A N 1
ATOM 680 C CA . ASN A 1 89 ? 0.381 -9.638 0.987 1.00 95.12 89 ASN A CA 1
ATOM 681 C C . ASN A 1 89 ? -0.687 -9.078 0.065 1.00 95.12 89 ASN A C 1
ATOM 683 O O . ASN A 1 89 ? -1.812 -9.567 0.056 1.00 95.12 89 ASN A O 1
ATOM 687 N N . GLY A 1 90 ? -0.309 -8.080 -0.723 1.00 94.62 90 GLY A N 1
ATOM 688 C CA . GLY A 1 90 ? -1.080 -7.562 -1.840 1.00 94.62 90 GLY A CA 1
ATOM 689 C C . GLY A 1 90 ? -0.278 -7.608 -3.133 1.00 94.62 90 GLY A C 1
ATOM 690 O O . GLY A 1 90 ? 0.955 -7.654 -3.129 1.00 94.62 90 GLY A O 1
ATOM 691 N N . THR A 1 91 ? -0.981 -7.545 -4.256 1.00 92.94 91 THR A N 1
ATOM 692 C CA . THR A 1 91 ? -0.369 -7.384 -5.578 1.00 92.94 91 THR A CA 1
ATOM 693 C C . THR A 1 91 ? -0.667 -5.996 -6.134 1.00 92.94 91 THR A C 1
ATOM 695 O O . THR A 1 91 ? -1.702 -5.393 -5.853 1.00 92.94 91 THR A O 1
ATOM 698 N N . TYR A 1 92 ? 0.269 -5.445 -6.904 1.00 93.69 92 TYR A N 1
ATOM 699 C CA . TYR A 1 92 ? 0.105 -4.139 -7.532 1.00 93.69 92 TYR A CA 1
ATOM 700 C C . TYR A 1 92 ? 0.654 -4.162 -8.953 1.00 93.69 92 TYR A C 1
ATOM 702 O O . TYR A 1 92 ? 1.795 -4.564 -9.180 1.00 93.69 92 TYR A O 1
ATOM 710 N N . LEU A 1 93 ? -0.166 -3.747 -9.926 1.00 87.44 93 LEU A N 1
ATOM 711 C CA . LEU A 1 93 ? 0.187 -3.745 -11.354 1.00 87.44 93 LEU A CA 1
ATOM 712 C C . LEU A 1 93 ? 0.752 -5.099 -11.843 1.00 87.44 93 LEU A C 1
ATOM 714 O O . LEU A 1 93 ? 1.616 -5.129 -12.714 1.00 87.44 93 LEU A O 1
ATOM 718 N N . LYS A 1 94 ? 0.253 -6.216 -11.288 1.00 78.62 94 LYS A N 1
ATOM 719 C CA . LYS A 1 94 ? 0.596 -7.628 -11.585 1.00 78.62 94 LYS A CA 1
ATOM 720 C C . LYS A 1 94 ? 2.030 -8.088 -11.283 1.00 78.62 94 LYS A C 1
ATOM 722 O O . LYS A 1 94 ? 2.212 -9.253 -10.954 1.00 78.62 94 LYS A O 1
ATOM 727 N N . SER A 1 95 ? 3.035 -7.224 -11.392 1.00 82.75 95 SER A N 1
ATOM 728 C CA . SER A 1 95 ? 4.457 -7.584 -11.258 1.00 82.75 95 SER A CA 1
ATOM 729 C C . SER A 1 95 ? 5.108 -7.115 -9.956 1.00 82.75 95 SER A C 1
ATOM 731 O O . SER A 1 95 ? 6.283 -7.407 -9.721 1.00 82.75 95 SER A O 1
ATOM 733 N N . TYR A 1 96 ? 4.372 -6.391 -9.111 1.00 92.06 96 TYR A N 1
ATOM 734 C CA . TYR A 1 96 ? 4.873 -5.890 -7.837 1.00 92.06 96 TYR A CA 1
ATOM 735 C C . TYR A 1 96 ? 4.078 -6.473 -6.677 1.00 92.06 96 TYR A C 1
ATOM 737 O O . TYR A 1 96 ? 2.868 -6.697 -6.771 1.00 92.06 96 TYR A O 1
ATOM 745 N N . VAL A 1 97 ? 4.785 -6.701 -5.577 1.00 94.69 97 VAL A N 1
ATOM 746 C CA . VAL A 1 97 ? 4.218 -7.203 -4.327 1.00 94.69 97 VAL A CA 1
ATOM 747 C C . VAL A 1 97 ? 4.236 -6.069 -3.318 1.00 94.69 97 VAL A C 1
ATOM 749 O O . VAL A 1 97 ? 5.212 -5.324 -3.233 1.00 94.69 97 VAL A O 1
ATOM 752 N N . VAL A 1 98 ? 3.156 -5.935 -2.559 1.00 97.00 98 VAL A N 1
ATOM 753 C CA . VAL A 1 98 ? 3.071 -4.996 -1.446 1.00 97.00 98 VAL A CA 1
ATOM 754 C C . VAL A 1 98 ? 2.910 -5.796 -0.169 1.00 97.00 98 VAL A C 1
ATOM 756 O O . VAL A 1 98 ? 1.911 -6.482 0.018 1.00 97.00 98 VAL A O 1
ATOM 759 N N . GLU A 1 99 ? 3.904 -5.698 0.702 1.00 97.12 99 GLU A N 1
ATOM 760 C CA . GLU A 1 99 ? 3.809 -6.185 2.069 1.00 97.12 99 GLU A CA 1
ATOM 761 C C . GLU A 1 99 ? 3.110 -5.120 2.915 1.00 97.12 99 GLU A C 1
ATOM 763 O O . GLU A 1 99 ? 3.465 -3.941 2.878 1.00 97.12 99 GLU A O 1
ATOM 768 N N . ILE A 1 100 ? 2.078 -5.524 3.638 1.00 98.00 100 ILE A N 1
ATOM 769 C CA . ILE A 1 100 ? 1.180 -4.653 4.384 1.00 98.00 100 ILE A CA 1
ATOM 770 C C . ILE A 1 100 ? 1.245 -5.095 5.843 1.00 98.00 100 ILE A C 1
ATOM 772 O O . ILE A 1 100 ? 0.872 -6.220 6.180 1.00 98.00 100 ILE A O 1
ATOM 776 N N . ILE A 1 101 ? 1.714 -4.196 6.704 1.00 96.25 101 ILE A N 1
ATOM 777 C CA . ILE A 1 101 ? 2.005 -4.462 8.111 1.00 96.25 101 ILE A CA 1
ATOM 778 C C . ILE A 1 101 ? 1.194 -3.489 8.977 1.00 96.25 101 ILE A C 1
ATOM 780 O O . ILE A 1 101 ? 1.630 -2.358 9.223 1.00 96.25 101 ILE A O 1
ATOM 784 N N . PRO A 1 102 ? -0.006 -3.888 9.423 1.00 95.06 102 PRO A N 1
ATOM 785 C CA . PRO A 1 102 ? -0.751 -3.159 10.438 1.00 95.06 102 PRO A CA 1
ATOM 786 C C . PRO A 1 102 ? 0.006 -3.143 11.769 1.00 95.06 102 PRO A C 1
ATOM 788 O O . PRO A 1 102 ? 0.656 -4.123 12.137 1.00 95.06 102 PRO A O 1
ATOM 791 N N . GLN A 1 103 ? -0.110 -2.048 12.518 1.00 92.12 103 GLN A N 1
ATOM 792 C CA . GLN A 1 103 ? 0.491 -1.879 13.844 1.00 92.12 103 GLN A CA 1
ATOM 793 C C . GLN A 1 103 ? 2.009 -2.129 13.883 1.00 92.12 103 GLN A C 1
ATOM 795 O O . GLN A 1 103 ? 2.559 -2.668 14.857 1.00 92.12 103 GLN A O 1
ATOM 800 N N . TYR A 1 104 ? 2.694 -1.692 12.824 1.00 91.62 104 TYR A N 1
ATOM 801 C CA . TYR A 1 104 ? 4.135 -1.809 12.652 1.00 91.62 104 TYR A CA 1
ATOM 802 C C . TYR A 1 104 ? 4.890 -1.168 13.819 1.00 91.62 104 TYR A C 1
ATOM 804 O O . TYR A 1 104 ? 4.619 -0.036 14.221 1.00 91.62 104 TYR A O 1
ATOM 812 N N . LEU A 1 105 ? 5.871 -1.888 14.361 1.00 87.31 105 LEU A N 1
ATOM 813 C CA . LEU A 1 105 ? 6.742 -1.389 15.418 1.00 87.31 105 LEU A CA 1
ATOM 814 C C . LEU A 1 105 ? 8.111 -1.030 14.832 1.00 87.31 105 LEU A C 1
ATOM 816 O O . LEU A 1 105 ? 8.932 -1.904 14.571 1.00 87.31 105 LEU A O 1
ATOM 820 N N . SER A 1 106 ? 8.375 0.265 14.674 1.00 79.69 106 SER A N 1
ATOM 821 C CA . SER A 1 106 ? 9.747 0.770 14.581 1.00 79.69 106 SER A CA 1
ATOM 822 C C . SER A 1 106 ? 10.322 0.859 15.995 1.00 79.69 106 SER A C 1
ATOM 824 O O . SER A 1 106 ? 9.566 1.082 16.933 1.00 79.69 106 SER A O 1
ATOM 826 N N . HIS A 1 107 ? 11.639 0.712 16.176 1.00 75.50 107 HIS A N 1
ATOM 827 C CA . HIS A 1 107 ? 12.315 0.569 17.482 1.00 75.50 107 HIS A CA 1
ATOM 828 C C . HIS A 1 107 ? 11.713 1.369 18.654 1.00 75.50 107 HIS A C 1
ATOM 830 O O . HIS A 1 107 ? 11.644 0.856 19.767 1.00 75.50 107 HIS A O 1
ATOM 836 N N . LYS A 1 108 ? 11.291 2.618 18.420 1.00 80.00 108 LYS A N 1
ATOM 837 C CA . LYS A 1 108 ? 10.684 3.492 19.438 1.00 80.00 108 LYS A CA 1
ATOM 838 C C . LYS A 1 108 ? 9.218 3.853 19.187 1.00 80.00 108 LYS A C 1
ATOM 840 O O . LYS A 1 108 ? 8.594 4.445 20.062 1.00 80.00 108 LYS A O 1
ATOM 845 N N . TYR A 1 109 ? 8.677 3.548 18.011 1.00 84.50 109 TYR A N 1
ATOM 846 C CA . TYR A 1 109 ? 7.419 4.118 17.535 1.00 84.50 109 TYR A CA 1
ATOM 847 C C . TYR A 1 109 ? 6.517 3.058 16.911 1.00 84.50 109 TYR A C 1
ATOM 849 O O . TYR A 1 109 ? 6.969 2.231 16.122 1.00 84.50 109 TYR A O 1
ATOM 857 N N . SER A 1 110 ? 5.229 3.110 17.245 1.00 87.19 110 SER A N 1
ATOM 858 C CA . SER A 1 110 ? 4.199 2.350 16.537 1.00 87.19 110 SER A CA 1
ATOM 859 C C . SER A 1 110 ? 3.659 3.190 15.386 1.00 87.19 110 SER A C 1
ATOM 861 O O . SER A 1 110 ? 3.451 4.387 15.568 1.00 87.19 110 SER A O 1
ATOM 863 N N . ILE A 1 111 ? 3.453 2.563 14.233 1.00 91.06 111 ILE A N 1
ATOM 864 C CA . ILE A 1 111 ? 2.816 3.145 13.050 1.00 91.06 111 ILE A CA 1
ATOM 865 C C . ILE A 1 111 ? 1.607 2.265 12.730 1.00 91.06 111 ILE A C 1
ATOM 867 O O . ILE A 1 111 ? 1.749 1.042 12.668 1.00 91.06 111 ILE A O 1
ATOM 871 N N . ASP A 1 112 ? 0.436 2.863 12.518 1.00 93.44 112 ASP A N 1
ATOM 872 C CA . ASP A 1 112 ? -0.812 2.096 12.379 1.00 93.44 112 ASP A CA 1
ATOM 873 C C . ASP A 1 112 ? -0.821 1.189 11.152 1.00 93.44 112 ASP A C 1
ATOM 875 O O . ASP A 1 112 ? -1.353 0.080 11.184 1.00 93.44 112 ASP A O 1
ATOM 879 N N . LEU A 1 113 ? -0.184 1.637 10.074 1.00 96.06 113 LEU A N 1
ATOM 880 C CA . LEU A 1 113 ? -0.035 0.871 8.851 1.00 96.06 113 LEU A CA 1
ATOM 881 C C . LEU A 1 113 ? 1.290 1.202 8.182 1.00 96.06 113 LEU A C 1
ATOM 883 O O . LEU A 1 113 ? 1.575 2.364 7.911 1.00 96.06 113 LEU A O 1
ATOM 887 N N . VAL A 1 114 ? 2.065 0.184 7.827 1.00 97.44 114 VAL A N 1
ATOM 888 C CA . VAL A 1 114 ? 3.193 0.321 6.902 1.00 97.44 114 VAL A CA 1
ATOM 889 C C . VAL A 1 114 ? 2.942 -0.541 5.677 1.00 97.44 114 VAL A C 1
ATOM 891 O O . VAL A 1 114 ? 2.570 -1.703 5.783 1.00 97.44 114 VAL A O 1
ATOM 894 N N . MET A 1 115 ? 3.150 0.041 4.503 1.00 98.12 115 MET A N 1
ATOM 895 C CA . MET A 1 115 ? 3.112 -0.644 3.217 1.00 98.12 115 MET A CA 1
ATOM 896 C C . MET A 1 115 ? 4.505 -0.589 2.605 1.00 98.12 115 MET A C 1
ATOM 898 O O . MET A 1 115 ? 5.084 0.494 2.475 1.00 98.12 115 MET A O 1
ATOM 902 N N . VAL A 1 116 ? 5.041 -1.735 2.206 1.00 97.69 116 VAL A N 1
ATOM 903 C CA . VAL A 1 116 ? 6.365 -1.853 1.597 1.00 97.69 116 VAL A CA 1
ATOM 904 C C . VAL A 1 116 ? 6.223 -2.483 0.219 1.00 97.69 116 VAL A C 1
ATOM 906 O O . VAL A 1 116 ? 5.719 -3.590 0.068 1.00 97.69 116 VAL A O 1
ATOM 909 N N . LEU A 1 117 ? 6.650 -1.747 -0.802 1.00 97.44 117 LEU A N 1
ATOM 910 C CA . LEU A 1 117 ? 6.591 -2.161 -2.196 1.00 97.44 117 LEU A CA 1
ATOM 911 C C . LEU A 1 117 ? 7.881 -2.886 -2.579 1.00 97.44 117 LEU A C 1
ATOM 913 O O . LEU A 1 117 ? 8.978 -2.341 -2.422 1.00 97.44 117 LEU A O 1
ATOM 917 N N . TYR A 1 118 ? 7.724 -4.058 -3.178 1.00 93.25 118 TYR A N 1
ATOM 918 C CA . TYR A 1 118 ? 8.800 -4.891 -3.684 1.00 93.25 118 TYR A CA 1
ATOM 919 C C . TYR A 1 118 ? 8.604 -5.249 -5.158 1.00 93.25 118 TYR A C 1
ATOM 921 O O . TYR A 1 118 ? 7.480 -5.321 -5.664 1.00 93.25 118 TYR A O 1
ATOM 929 N N . LEU A 1 119 ? 9.712 -5.555 -5.833 1.00 88.56 119 LEU A N 1
ATOM 930 C CA . LEU A 1 119 ? 9.672 -6.352 -7.060 1.00 88.56 119 LEU A CA 1
ATOM 931 C C . LEU A 1 119 ? 9.170 -7.774 -6.742 1.00 88.56 119 LEU A C 1
ATOM 933 O O . LEU A 1 119 ? 9.385 -8.269 -5.631 1.00 88.56 119 LEU A O 1
ATOM 937 N N . SER A 1 120 ? 8.518 -8.436 -7.705 1.00 78.81 120 SER A N 1
ATOM 938 C CA . SER A 1 120 ? 8.104 -9.840 -7.564 1.00 78.81 120 SER A CA 1
ATOM 939 C C . SER A 1 120 ? 9.233 -10.722 -7.009 1.00 78.81 120 SER A C 1
ATOM 941 O O . SER A 1 120 ? 10.401 -10.574 -7.374 1.00 78.81 120 SER A O 1
ATOM 943 N N . GLY A 1 121 ? 8.887 -11.605 -6.069 1.00 75.56 121 GLY A N 1
ATOM 944 C CA . GLY A 1 121 ? 9.851 -12.425 -5.330 1.00 75.56 121 GLY A CA 1
ATOM 945 C C . GLY A 1 121 ? 10.603 -11.697 -4.207 1.00 75.56 121 GLY A C 1
ATOM 946 O O . GLY A 1 121 ? 11.509 -12.283 -3.625 1.00 75.56 121 GLY A O 1
ATOM 947 N N . ARG A 1 122 ? 10.244 -10.442 -3.888 1.00 81.00 122 ARG A N 1
ATOM 948 C CA . ARG A 1 122 ? 10.798 -9.647 -2.768 1.00 81.00 122 ARG A CA 1
ATOM 949 C C . ARG A 1 122 ? 12.308 -9.429 -2.799 1.00 81.00 122 ARG A C 1
ATOM 951 O O . ARG A 1 122 ? 12.931 -9.133 -1.785 1.00 81.00 122 ARG A O 1
ATOM 958 N N . THR A 1 123 ? 12.899 -9.519 -3.980 1.00 78.69 123 THR A N 1
ATOM 959 C CA . THR A 1 123 ? 14.347 -9.385 -4.166 1.00 78.69 123 THR A CA 1
ATOM 960 C C . THR A 1 123 ? 14.833 -7.952 -3.964 1.00 78.69 123 THR A C 1
ATOM 962 O O . THR A 1 123 ? 15.957 -7.736 -3.518 1.00 78.69 123 THR A O 1
ATOM 965 N N . VAL A 1 124 ? 13.987 -6.964 -4.272 1.00 87.06 124 VAL A N 1
ATOM 966 C CA . VAL A 1 124 ? 14.320 -5.539 -4.192 1.00 87.06 124 VAL A CA 1
ATOM 967 C C . VAL A 1 124 ? 13.175 -4.773 -3.542 1.00 87.06 124 VAL A C 1
ATOM 969 O O . VAL A 1 124 ? 12.054 -4.783 -4.054 1.00 87.06 124 VAL A O 1
ATOM 972 N N . ARG A 1 125 ? 13.466 -4.073 -2.438 1.00 93.94 125 ARG A N 1
ATOM 973 C CA . ARG A 1 125 ? 12.566 -3.072 -1.846 1.00 93.94 125 ARG A CA 1
ATOM 974 C C . ARG A 1 125 ? 12.624 -1.800 -2.688 1.00 93.94 125 ARG A C 1
ATOM 976 O O . ARG A 1 125 ? 13.674 -1.175 -2.789 1.00 93.94 125 ARG A O 1
ATOM 983 N N . ILE A 1 126 ? 11.491 -1.417 -3.267 1.00 94.75 126 ILE A N 1
ATOM 984 C CA . ILE A 1 126 ? 11.360 -0.234 -4.127 1.00 94.75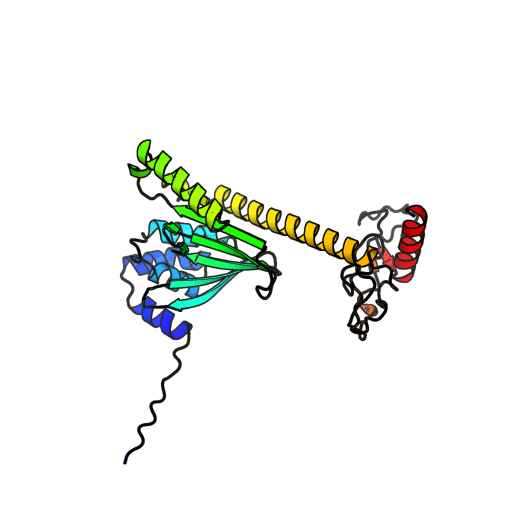 126 ILE A CA 1
ATOM 985 C C . ILE A 1 126 ? 10.993 0.991 -3.291 1.00 94.75 126 ILE A C 1
ATOM 987 O O . ILE A 1 126 ? 11.554 2.069 -3.471 1.00 94.75 126 ILE A O 1
ATOM 991 N N . ALA A 1 127 ? 10.029 0.842 -2.382 1.00 97.12 127 ALA A N 1
ATOM 992 C CA . ALA A 1 127 ? 9.534 1.946 -1.572 1.00 97.12 127 ALA A CA 1
ATOM 993 C C . ALA A 1 127 ? 8.854 1.454 -0.296 1.00 97.12 127 ALA A C 1
ATOM 995 O O . ALA A 1 127 ? 8.481 0.292 -0.177 1.00 97.12 127 ALA A O 1
ATOM 996 N N . SER A 1 128 ? 8.638 2.371 0.637 1.00 97.19 128 SER A N 1
ATOM 997 C CA . SER A 1 128 ? 7.758 2.181 1.789 1.00 97.19 128 SER A CA 1
ATOM 998 C C . SER A 1 128 ? 6.909 3.420 2.011 1.00 97.19 128 SER A C 1
ATOM 1000 O O . SER A 1 128 ? 7.291 4.514 1.588 1.00 97.19 128 SER A O 1
ATOM 1002 N N . LEU A 1 129 ? 5.776 3.249 2.677 1.00 98.06 129 LEU A N 1
ATOM 1003 C CA . LEU A 1 129 ? 4.884 4.323 3.085 1.00 98.06 129 LEU A CA 1
ATOM 1004 C C . LEU A 1 129 ? 4.175 3.916 4.373 1.00 98.06 129 LEU A C 1
ATOM 1006 O O . LEU A 1 129 ? 3.591 2.836 4.431 1.00 98.06 129 LEU A O 1
ATOM 1010 N N . GLY A 1 130 ? 4.226 4.772 5.386 1.00 96.94 130 GLY A N 1
ATOM 1011 C CA . GLY A 1 130 ? 3.437 4.616 6.597 1.00 96.94 130 GLY A CA 1
ATOM 1012 C C . GLY A 1 130 ? 2.189 5.489 6.562 1.00 96.94 130 GLY A C 1
ATOM 1013 O O . GLY A 1 130 ? 2.181 6.566 5.960 1.00 96.94 130 GLY A O 1
ATOM 1014 N N . VAL A 1 131 ? 1.133 5.019 7.210 1.00 95.31 131 VAL A N 1
ATOM 1015 C CA . VAL A 1 131 ? -0.100 5.762 7.437 1.00 95.31 131 VAL A CA 1
ATOM 1016 C C . VAL A 1 131 ? -0.424 5.705 8.921 1.00 95.31 131 VAL A C 1
ATOM 1018 O O . VAL A 1 131 ? -0.361 4.639 9.530 1.00 95.31 131 VAL A O 1
ATOM 1021 N N . GLU A 1 132 ? -0.783 6.854 9.475 1.00 92.69 132 GLU A N 1
ATOM 1022 C CA . GLU A 1 132 ? -1.308 6.984 10.828 1.00 92.69 132 GLU A CA 1
ATOM 1023 C C . GLU A 1 132 ? -2.702 7.595 10.804 1.00 92.69 132 GLU A C 1
ATOM 1025 O O . GLU A 1 132 ? -2.966 8.538 10.052 1.00 92.69 132 GLU A O 1
ATOM 1030 N N . TYR A 1 133 ? -3.580 7.069 11.648 1.00 90.88 133 TYR A N 1
ATOM 1031 C CA . TYR A 1 133 ? -4.915 7.596 11.865 1.00 90.88 133 TYR A CA 1
ATOM 1032 C C . TYR A 1 133 ? -4.982 8.265 13.242 1.00 90.88 133 TYR A C 1
ATOM 1034 O O . TYR A 1 133 ? -5.080 7.608 14.278 1.00 90.88 133 TYR A O 1
ATOM 1042 N N . ASP A 1 134 ? -4.955 9.597 13.254 1.00 82.81 134 ASP A N 1
ATOM 1043 C CA . ASP A 1 134 ? -4.990 10.400 14.476 1.00 82.81 134 ASP A CA 1
ATOM 1044 C C . ASP A 1 134 ? -6.443 10.515 14.976 1.00 82.81 134 ASP A C 1
ATOM 1046 O O . ASP A 1 134 ? -7.117 11.523 14.798 1.00 82.81 134 ASP A O 1
ATOM 1050 N N . GLY A 1 135 ? -6.949 9.457 15.613 1.00 69.44 135 GLY A N 1
ATOM 1051 C CA . GLY A 1 135 ? -8.356 9.326 16.015 1.00 69.44 135 GLY A CA 1
ATOM 1052 C C . GLY A 1 135 ? -8.856 10.236 17.152 1.00 69.44 135 GLY A C 1
ATOM 1053 O O . GLY A 1 135 ? -9.954 9.988 17.648 1.00 69.44 135 GLY A O 1
ATOM 1054 N N . HIS A 1 136 ? -8.088 11.234 17.614 1.00 64.69 136 HIS A N 1
ATOM 1055 C CA . HIS A 1 136 ? -8.478 12.081 18.751 1.00 64.69 136 HIS A CA 1
ATOM 1056 C C . HIS A 1 136 ? -8.036 13.548 18.601 1.00 64.69 136 HIS A C 1
ATOM 1058 O O . HIS A 1 136 ? -6.849 13.852 18.484 1.00 64.69 136 HIS A O 1
ATOM 1064 N N . ASP A 1 137 ? -8.977 14.482 18.767 1.00 60.03 137 ASP A N 1
ATOM 1065 C CA . ASP A 1 137 ? -8.753 15.934 18.615 1.00 60.03 137 ASP A CA 1
ATOM 1066 C C . ASP A 1 137 ? -7.641 16.505 19.514 1.00 60.03 137 ASP A C 1
ATOM 1068 O O . ASP A 1 137 ? -7.007 17.520 19.222 1.00 60.03 137 ASP A O 1
ATOM 1072 N N . ALA A 1 138 ? -7.336 15.814 20.615 1.00 58.97 138 ALA A N 1
ATOM 1073 C CA . ALA A 1 138 ? -6.278 16.186 21.538 1.00 58.97 138 ALA A CA 1
ATOM 1074 C C . ALA A 1 138 ? -4.870 16.094 20.922 1.00 58.97 138 ALA A C 1
ATOM 1076 O O . ALA A 1 138 ? -3.918 16.502 21.591 1.00 58.97 138 ALA A O 1
ATOM 1077 N N . HIS A 1 139 ? -4.708 15.554 19.708 1.00 59.53 139 HIS A N 1
ATOM 1078 C CA . HIS A 1 139 ? -3.446 15.530 18.961 1.00 59.53 139 HIS A CA 1
ATOM 1079 C C . HIS A 1 139 ? -3.130 16.858 18.244 1.00 59.53 139 HIS A C 1
ATOM 1081 O O . HIS A 1 139 ? -1.966 17.098 17.923 1.00 59.53 139 HIS A O 1
ATOM 1087 N N . TYR A 1 140 ? -4.102 17.772 18.109 1.00 61.59 140 TYR A N 1
ATOM 1088 C CA . TYR A 1 140 ? -3.939 19.066 17.420 1.00 61.59 140 TYR A CA 1
ATOM 1089 C C . TYR A 1 140 ? -3.486 20.224 18.323 1.00 61.59 140 TYR A C 1
ATOM 1091 O O . TYR A 1 140 ? -3.465 21.383 17.913 1.00 61.59 140 TYR A O 1
ATOM 1099 N N . ILE A 1 141 ? -3.079 19.936 19.560 1.00 73.25 141 ILE A N 1
ATOM 1100 C CA . ILE A 1 141 ? -2.499 20.948 20.451 1.00 73.25 141 ILE A CA 1
ATOM 1101 C C . ILE A 1 141 ? -1.049 21.215 20.015 1.00 73.25 141 ILE A C 1
ATOM 1103 O O . ILE A 1 141 ? -0.278 20.274 19.828 1.00 73.25 141 ILE A O 1
ATOM 1107 N N . GLU A 1 142 ? -0.641 22.485 19.905 1.00 68.25 142 GLU A N 1
ATOM 1108 C CA . GLU A 1 142 ? 0.640 22.915 19.303 1.00 68.25 142 GLU A CA 1
ATOM 1109 C C . GLU A 1 142 ? 1.873 22.126 19.796 1.00 68.25 142 GLU A C 1
ATOM 1111 O O . GLU A 1 142 ? 2.727 21.705 19.012 1.00 68.25 142 GLU A O 1
ATOM 1116 N N . HIS A 1 143 ? 1.966 21.862 21.103 1.00 68.12 143 HIS A N 1
ATOM 1117 C CA . HIS A 1 143 ? 3.090 21.116 21.675 1.00 68.12 143 HIS A CA 1
ATOM 1118 C C . HIS A 1 143 ? 3.120 19.636 21.244 1.00 68.12 143 HIS A C 1
ATOM 1120 O O . HIS A 1 143 ? 4.201 19.058 21.111 1.00 68.12 143 HIS A O 1
ATOM 1126 N N . LYS A 1 144 ? 1.960 19.012 21.008 1.00 75.38 144 LYS A N 1
ATOM 1127 C CA . LYS A 1 144 ? 1.857 17.641 20.483 1.00 75.38 144 LYS A CA 1
ATOM 1128 C C . LYS A 1 144 ? 2.121 17.595 18.987 1.00 75.38 144 LYS A C 1
ATOM 1130 O O . LYS A 1 144 ? 2.784 16.665 18.543 1.00 75.38 144 LYS A O 1
ATOM 1135 N N . ILE A 1 145 ? 1.731 18.634 18.252 1.00 78.88 145 ILE A N 1
ATOM 1136 C CA . ILE A 1 145 ? 2.071 18.795 16.835 1.00 78.88 145 ILE A CA 1
ATOM 1137 C C . ILE A 1 145 ? 3.597 18.820 16.653 1.00 78.88 145 ILE A C 1
ATOM 1139 O O . ILE A 1 145 ? 4.141 18.035 15.878 1.00 78.88 145 ILE A O 1
ATOM 1143 N N . LYS A 1 146 ? 4.325 19.641 17.427 1.00 81.31 146 LYS A N 1
ATOM 1144 C CA . LYS A 1 146 ? 5.803 19.692 17.366 1.00 81.31 146 LYS A CA 1
ATOM 1145 C C . LYS A 1 146 ? 6.452 18.344 17.705 1.00 81.31 146 LYS A C 1
ATOM 1147 O O . LYS A 1 146 ? 7.407 17.939 17.041 1.00 81.31 146 LYS A O 1
ATOM 1152 N N . LYS A 1 147 ? 5.939 17.637 18.720 1.00 83.38 147 LYS A N 1
ATOM 1153 C CA . LYS A 1 147 ? 6.405 16.282 19.068 1.00 83.38 147 LYS A CA 1
ATOM 1154 C C . LYS A 1 147 ? 6.140 15.283 17.941 1.00 83.38 147 LYS A C 1
ATOM 1156 O O . LYS A 1 147 ? 7.021 14.487 17.633 1.00 83.38 147 LYS A O 1
ATOM 1161 N N . SER A 1 148 ? 4.970 15.363 17.312 1.00 83.19 148 SER A N 1
ATOM 1162 C CA . SER A 1 148 ? 4.599 14.522 16.178 1.00 83.19 148 SER A CA 1
ATOM 1163 C C . SER A 1 148 ? 5.545 14.732 15.000 1.00 83.19 148 SER A C 1
ATOM 1165 O O . SER A 1 148 ? 6.138 13.769 14.536 1.00 83.19 148 SER A O 1
ATOM 1167 N N . TYR A 1 149 ? 5.789 15.977 14.579 1.00 86.31 149 TYR A N 1
ATOM 1168 C CA . TYR A 1 149 ? 6.716 16.256 13.475 1.00 86.31 149 TYR A CA 1
ATOM 1169 C C . TYR A 1 149 ? 8.136 15.751 13.743 1.00 86.31 149 TYR A C 1
ATOM 1171 O O . TYR A 1 149 ? 8.798 15.239 12.838 1.00 86.31 149 TYR A O 1
ATOM 1179 N N . ARG A 1 150 ? 8.611 15.875 14.991 1.00 86.56 150 ARG A N 1
ATOM 1180 C CA . ARG A 1 150 ? 9.916 15.335 15.386 1.00 86.56 150 ARG A CA 1
ATOM 1181 C C . ARG A 1 150 ? 9.949 13.817 15.238 1.00 86.56 150 ARG A C 1
ATOM 1183 O O . ARG A 1 150 ? 10.864 13.300 14.610 1.00 86.56 150 ARG A O 1
ATOM 1190 N N . ARG A 1 151 ? 8.938 13.124 15.764 1.00 88.06 151 ARG A N 1
ATOM 1191 C CA . ARG A 1 151 ? 8.799 11.672 15.625 1.00 88.06 151 ARG A CA 1
ATOM 1192 C C . ARG A 1 151 ? 8.768 11.256 14.154 1.00 88.06 151 ARG A C 1
ATOM 1194 O O . ARG A 1 151 ? 9.491 10.344 13.774 1.00 88.06 151 ARG A O 1
ATOM 1201 N N . ASP A 1 152 ? 7.975 11.931 13.331 1.00 89.75 152 ASP A N 1
ATOM 1202 C CA . ASP A 1 152 ? 7.820 11.574 11.919 1.00 89.75 152 ASP A CA 1
ATOM 1203 C C . ASP A 1 152 ? 9.147 11.769 11.158 1.00 89.75 152 ASP A C 1
ATOM 1205 O O . ASP A 1 152 ? 9.537 10.930 10.345 1.00 89.75 152 ASP A O 1
ATOM 1209 N N . SER A 1 153 ? 9.901 12.821 11.498 1.00 88.12 153 SER A N 1
ATOM 1210 C CA . SER A 1 153 ? 11.253 13.057 10.971 1.00 88.12 153 SER A CA 1
ATOM 1211 C C . SER A 1 153 ? 12.252 11.987 11.426 1.00 88.12 153 SER A C 1
ATOM 1213 O O . SER A 1 153 ? 13.080 11.543 10.634 1.00 88.12 153 SER A O 1
ATOM 1215 N N . GLU A 1 154 ? 12.175 11.539 12.681 1.00 90.12 154 GLU A N 1
ATOM 1216 C CA . GLU A 1 154 ? 13.011 10.451 13.203 1.00 90.12 154 GLU A CA 1
ATOM 1217 C C . GLU A 1 154 ? 12.686 9.105 12.540 1.00 90.12 154 GLU A C 1
ATOM 1219 O O . GLU A 1 154 ? 13.600 8.344 12.215 1.00 90.12 154 GLU A O 1
ATOM 1224 N N . ILE A 1 155 ? 11.408 8.807 12.290 1.00 88.75 155 ILE A N 1
ATOM 1225 C CA . ILE A 1 155 ? 10.975 7.604 11.562 1.00 88.75 155 ILE A CA 1
ATOM 1226 C C . ILE A 1 155 ? 11.495 7.645 10.124 1.00 88.75 155 ILE A C 1
ATOM 1228 O O . ILE A 1 155 ? 12.070 6.661 9.650 1.00 88.75 155 ILE A O 1
ATOM 1232 N N . LEU A 1 156 ? 11.359 8.788 9.448 1.00 90.62 156 LEU A N 1
ATOM 1233 C CA . LEU A 1 156 ? 11.884 8.967 8.100 1.00 90.62 156 LEU A CA 1
ATOM 1234 C C . LEU A 1 156 ? 13.410 8.803 8.069 1.00 90.62 156 LEU A C 1
ATOM 1236 O O . LEU A 1 156 ? 13.919 8.051 7.242 1.00 90.62 156 LEU A O 1
ATOM 1240 N N . GLY A 1 157 ? 14.131 9.451 8.986 1.00 87.50 157 GLY A N 1
ATOM 1241 C CA . GLY A 1 157 ? 15.594 9.406 9.040 1.00 87.50 157 GLY A CA 1
ATOM 1242 C C . GLY A 1 157 ? 16.162 8.035 9.412 1.00 87.50 157 GLY A C 1
ATOM 1243 O O . GLY A 1 157 ? 17.199 7.644 8.886 1.00 87.50 157 GLY A O 1
ATOM 1244 N N . SER A 1 158 ? 15.488 7.287 10.290 1.00 86.94 158 SER A N 1
ATOM 1245 C CA . SER A 1 158 ? 15.965 5.975 10.758 1.00 86.94 158 SER A CA 1
ATOM 1246 C C . SER A 1 158 ? 15.520 4.806 9.879 1.00 86.94 158 SER A C 1
ATOM 1248 O O . SER A 1 158 ? 16.281 3.864 9.680 1.00 86.94 158 SER A O 1
ATOM 1250 N N . SER A 1 159 ? 14.284 4.838 9.376 1.00 86.25 159 SER A N 1
ATOM 1251 C CA . SER A 1 159 ? 13.642 3.692 8.710 1.00 86.25 159 SER A CA 1
ATOM 1252 C C . SER A 1 159 ? 13.393 3.923 7.212 1.00 86.25 159 SER A C 1
ATOM 1254 O O . SER A 1 159 ? 13.022 2.989 6.491 1.00 86.25 159 SER A O 1
ATOM 1256 N N . GLY A 1 160 ? 13.556 5.163 6.733 1.00 89.88 160 GLY A N 1
ATOM 1257 C CA . GLY A 1 160 ? 13.223 5.554 5.361 1.00 89.88 160 GLY A CA 1
ATOM 1258 C C . GLY A 1 160 ? 11.723 5.491 5.059 1.00 89.88 160 GLY A C 1
ATOM 1259 O O . GLY A 1 160 ? 11.338 5.331 3.901 1.00 89.88 160 GLY A O 1
ATOM 1260 N N . ILE A 1 161 ? 10.867 5.547 6.087 1.00 94.62 161 ILE A N 1
ATOM 1261 C CA . ILE A 1 161 ? 9.411 5.420 5.945 1.00 94.62 161 ILE A CA 1
ATOM 1262 C C . ILE A 1 161 ? 8.788 6.821 6.005 1.00 94.62 161 ILE A C 1
ATOM 1264 O O . ILE A 1 161 ? 8.689 7.385 7.094 1.00 94.62 161 ILE A O 1
ATOM 1268 N N . PRO A 1 162 ? 8.362 7.404 4.870 1.00 95.12 162 PRO A N 1
ATOM 1269 C CA . PRO A 1 162 ? 7.541 8.609 4.895 1.00 95.12 162 PRO A CA 1
ATOM 1270 C C . PRO A 1 162 ? 6.165 8.292 5.486 1.00 95.12 162 PRO A C 1
ATOM 1272 O O . PRO A 1 162 ? 5.641 7.198 5.267 1.00 95.12 162 PRO A O 1
ATOM 1275 N N . LEU A 1 163 ? 5.579 9.250 6.205 1.00 93.81 163 LEU A N 1
ATOM 1276 C CA . LEU A 1 163 ? 4.288 9.096 6.874 1.00 93.81 163 LEU A CA 1
ATOM 1277 C C . LEU A 1 163 ? 3.220 10.000 6.262 1.00 93.81 163 LEU A C 1
ATOM 1279 O O . LEU A 1 163 ? 3.476 11.163 5.951 1.00 93.81 163 LEU A O 1
ATOM 1283 N N . ILE A 1 164 ? 2.011 9.461 6.137 1.00 93.06 164 ILE A N 1
ATOM 1284 C CA . ILE A 1 164 ? 0.784 10.216 5.885 1.00 93.06 164 ILE A CA 1
ATOM 1285 C C . ILE A 1 164 ? -0.059 10.156 7.154 1.00 93.06 164 ILE A C 1
ATOM 1287 O O . ILE A 1 164 ? -0.293 9.075 7.688 1.00 93.06 164 ILE A O 1
ATOM 1291 N N . LYS A 1 165 ? -0.541 11.311 7.605 1.00 90.81 165 LYS A N 1
ATOM 1292 C CA . LYS A 1 165 ? -1.465 11.420 8.733 1.00 90.81 165 LYS A CA 1
ATOM 1293 C C . LYS A 1 165 ? -2.878 11.643 8.236 1.00 90.81 165 LYS A C 1
ATOM 1295 O O . LYS A 1 165 ? -3.088 12.449 7.330 1.00 90.81 165 LYS A O 1
ATOM 1300 N N . LEU A 1 166 ? -3.818 10.923 8.829 1.00 90.12 166 LEU A N 1
ATOM 1301 C CA . LEU A 1 166 ? -5.238 11.015 8.538 1.00 90.12 166 LEU A CA 1
ATOM 1302 C C . LEU A 1 166 ? -5.973 11.495 9.774 1.00 90.12 166 LEU A C 1
ATOM 1304 O O . LEU A 1 166 ? -5.861 10.890 10.839 1.00 90.12 166 LEU A O 1
ATOM 1308 N N . SER A 1 167 ? -6.723 12.577 9.611 1.00 86.06 167 SER A N 1
ATOM 1309 C CA . SER A 1 167 ? -7.590 13.100 10.657 1.00 86.06 167 SER A CA 1
ATOM 1310 C C . SER A 1 167 ? -8.925 12.344 10.709 1.00 86.06 167 SER A C 1
ATOM 1312 O O . SER A 1 167 ? -9.296 11.670 9.735 1.00 86.06 167 SER A O 1
ATOM 1314 N N . PRO A 1 168 ? -9.687 12.455 11.812 1.00 84.69 168 PRO A N 1
ATOM 1315 C CA . PRO A 1 168 ? -10.992 11.813 11.935 1.00 84.69 168 PRO A CA 1
ATOM 1316 C C . PRO A 1 168 ? -11.970 12.221 10.825 1.00 84.69 168 PRO A C 1
ATOM 1318 O O . PRO A 1 168 ? -12.714 11.380 10.325 1.00 84.69 168 PRO A O 1
ATOM 1321 N N . GLU A 1 169 ? -11.924 13.475 10.366 1.00 84.25 169 GLU A N 1
ATOM 1322 C CA . GLU A 1 169 ? -12.809 14.001 9.317 1.00 84.25 169 GLU A CA 1
ATOM 1323 C C . GLU A 1 169 ? -12.540 13.369 7.944 1.00 84.25 169 GLU A C 1
ATOM 1325 O O . GLU A 1 169 ? -13.417 13.334 7.082 1.00 84.25 169 GLU A O 1
ATOM 1330 N N . GLN A 1 170 ? -11.331 12.846 7.723 1.00 82.12 170 GLN A N 1
ATOM 1331 C CA . GLN A 1 170 ? -10.957 12.201 6.463 1.00 82.12 170 GLN A CA 1
ATOM 1332 C C . GLN A 1 170 ? -11.414 10.741 6.388 1.00 82.12 170 GLN A C 1
ATOM 1334 O O . GLN A 1 170 ? -11.389 10.154 5.304 1.00 82.12 170 GLN A O 1
ATOM 1339 N N . LYS A 1 171 ? -11.847 10.147 7.509 1.00 81.25 171 LYS A N 1
ATOM 1340 C CA . LYS A 1 171 ? -12.238 8.734 7.592 1.00 81.25 171 LYS A CA 1
ATOM 1341 C C . LYS A 1 171 ? -13.340 8.368 6.594 1.00 81.25 171 LYS A C 1
ATOM 1343 O O . LYS A 1 171 ? -13.273 7.306 5.973 1.00 81.25 171 LYS A O 1
ATOM 1348 N N . ASP A 1 172 ? -14.325 9.246 6.425 1.00 78.62 172 ASP A N 1
ATOM 1349 C CA . ASP A 1 172 ? -15.502 8.977 5.593 1.00 78.62 172 ASP A CA 1
ATOM 1350 C C . ASP A 1 172 ? -15.249 9.234 4.096 1.00 78.62 172 ASP A C 1
ATOM 1352 O O . ASP A 1 172 ? -16.001 8.755 3.247 1.00 78.62 172 ASP A O 1
ATOM 1356 N N . ASN A 1 173 ? -14.161 9.933 3.743 1.00 87.25 173 ASN A N 1
ATOM 1357 C CA . ASN A 1 173 ? -13.781 10.195 2.356 1.00 87.25 173 ASN A CA 1
ATOM 1358 C C . ASN A 1 173 ? -12.271 10.031 2.125 1.00 87.25 173 ASN A C 1
ATOM 1360 O O . ASN A 1 173 ? -11.506 10.990 2.030 1.00 87.25 173 ASN A O 1
ATOM 1364 N N . LEU A 1 174 ? -11.857 8.777 1.945 1.00 93.00 174 LEU A N 1
ATOM 1365 C CA . LEU A 1 174 ? -10.466 8.406 1.673 1.00 93.00 174 LEU A CA 1
ATOM 1366 C C . LEU A 1 174 ? -10.110 8.386 0.175 1.00 93.00 174 LEU A C 1
ATOM 1368 O O . LEU A 1 174 ? -9.024 7.933 -0.188 1.00 93.00 174 LEU A O 1
ATOM 1372 N N . ALA A 1 175 ? -10.992 8.846 -0.720 1.00 93.88 175 ALA A N 1
ATOM 1373 C CA . ALA A 1 175 ? -10.788 8.728 -2.167 1.00 93.88 175 ALA A CA 1
ATOM 1374 C C . ALA A 1 175 ? -9.506 9.433 -2.646 1.00 93.88 175 ALA A C 1
ATOM 1376 O O . ALA A 1 175 ? -8.706 8.843 -3.381 1.00 93.88 175 ALA A O 1
ATOM 1377 N N . GLU A 1 176 ? -9.276 10.666 -2.189 1.00 92.75 176 GLU A N 1
ATOM 1378 C CA . GLU A 1 176 ? -8.081 11.433 -2.554 1.00 92.75 176 GLU A CA 1
ATOM 1379 C C . GLU A 1 176 ? -6.816 10.830 -1.924 1.00 92.75 176 GLU A C 1
ATOM 1381 O O . GLU A 1 176 ? -5.799 10.679 -2.601 1.00 92.75 176 GLU A O 1
ATOM 1386 N N . THR A 1 177 ? -6.889 10.364 -0.672 1.00 94.50 177 THR A N 1
ATOM 1387 C CA . THR A 1 177 ? -5.791 9.637 -0.013 1.00 94.50 177 THR A CA 1
ATOM 1388 C C . THR A 1 177 ? -5.394 8.394 -0.810 1.00 94.50 177 THR A C 1
ATOM 1390 O O . THR A 1 177 ? -4.225 8.223 -1.156 1.00 94.50 177 THR A O 1
ATOM 1393 N N . LYS A 1 178 ? -6.361 7.553 -1.192 1.00 96.38 178 LYS A N 1
ATOM 1394 C CA . LYS A 1 178 ? -6.129 6.344 -2.002 1.00 96.38 178 LYS A CA 1
ATOM 1395 C C . LYS A 1 178 ? -5.489 6.673 -3.347 1.00 96.38 178 LYS A C 1
ATOM 1397 O O . LYS A 1 178 ? -4.557 5.995 -3.782 1.00 96.38 178 LYS A O 1
ATOM 1402 N N . LYS A 1 179 ? -5.957 7.732 -4.008 1.00 95.94 179 LYS A N 1
ATOM 1403 C CA . LYS A 1 179 ? -5.383 8.225 -5.266 1.00 95.94 179 LYS A CA 1
ATOM 1404 C C . LYS A 1 179 ? -3.935 8.686 -5.088 1.00 95.94 179 LYS A C 1
ATOM 1406 O O . LYS A 1 179 ? -3.089 8.343 -5.917 1.00 95.94 179 LYS A O 1
ATOM 1411 N N . ASN A 1 180 ? -3.631 9.395 -4.005 1.00 95.69 180 ASN A N 1
ATOM 1412 C CA . ASN A 1 180 ? -2.278 9.856 -3.702 1.00 95.69 180 ASN A CA 1
ATOM 1413 C C . ASN A 1 180 ? -1.329 8.698 -3.381 1.00 95.69 180 ASN A C 1
ATOM 1415 O O . ASN A 1 180 ? -0.216 8.676 -3.906 1.00 95.69 180 ASN A O 1
ATOM 1419 N N . ILE A 1 181 ? -1.785 7.684 -2.641 1.00 97.56 181 ILE A N 1
ATOM 1420 C CA . ILE A 1 181 ? -1.002 6.465 -2.385 1.00 97.56 181 ILE A CA 1
ATOM 1421 C C . ILE A 1 181 ? -0.704 5.723 -3.699 1.00 97.56 181 ILE A C 1
ATOM 1423 O O . ILE A 1 181 ? 0.448 5.372 -3.968 1.00 97.56 181 ILE A O 1
ATOM 1427 N N . ARG A 1 182 ? -1.701 5.554 -4.582 1.00 97.25 182 ARG A N 1
ATOM 1428 C CA . ARG A 1 182 ? -1.489 4.957 -5.918 1.00 97.25 182 ARG A CA 1
ATOM 1429 C C . ARG A 1 182 ? -0.466 5.741 -6.738 1.00 97.25 182 ARG A C 1
ATOM 1431 O O . ARG A 1 182 ? 0.417 5.147 -7.361 1.00 97.25 182 ARG A O 1
ATOM 1438 N N . LYS A 1 183 ? -0.574 7.075 -6.741 1.00 96.75 183 LYS A N 1
ATOM 1439 C CA . LYS A 1 183 ? 0.354 7.967 -7.449 1.00 96.75 183 LYS A CA 1
ATOM 1440 C C . LYS A 1 183 ? 1.773 7.843 -6.893 1.00 96.75 183 LYS A C 1
ATOM 1442 O O . LYS A 1 183 ? 2.705 7.751 -7.687 1.00 96.75 183 LYS A O 1
ATOM 1447 N N . TYR A 1 184 ? 1.923 7.788 -5.570 1.00 97.81 184 TYR A N 1
ATOM 1448 C CA . TYR A 1 184 ? 3.205 7.595 -4.897 1.00 97.81 184 TYR A CA 1
ATOM 1449 C C . TYR A 1 184 ? 3.884 6.294 -5.340 1.00 97.81 184 TYR A C 1
ATOM 1451 O O . TYR A 1 184 ? 4.981 6.341 -5.894 1.00 97.81 184 TYR A O 1
ATOM 1459 N N . PHE A 1 185 ? 3.216 5.143 -5.201 1.00 97.25 185 PHE A N 1
ATOM 1460 C CA . PHE A 1 185 ? 3.816 3.863 -5.594 1.00 97.25 185 PHE A CA 1
ATOM 1461 C C . PHE A 1 185 ? 4.088 3.780 -7.097 1.00 97.25 185 PHE A C 1
ATOM 1463 O O . PHE A 1 185 ? 5.157 3.329 -7.500 1.00 97.25 185 PHE A O 1
ATOM 1470 N N . LYS A 1 186 ? 3.181 4.290 -7.940 1.00 96.56 186 LYS A N 1
ATOM 1471 C CA . LYS A 1 186 ? 3.404 4.351 -9.393 1.00 96.56 186 LYS A CA 1
ATOM 1472 C C . LYS A 1 186 ? 4.633 5.194 -9.749 1.00 96.56 186 LYS A C 1
ATOM 1474 O O . LYS A 1 186 ? 5.385 4.836 -10.652 1.00 96.56 186 LYS A O 1
ATOM 1479 N N . HIS A 1 187 ? 4.839 6.309 -9.054 1.00 97.12 187 HIS A N 1
ATOM 1480 C CA . HIS A 1 187 ? 6.009 7.153 -9.255 1.00 97.12 187 HIS A CA 1
ATOM 1481 C C . HIS A 1 187 ? 7.300 6.444 -8.828 1.00 97.12 187 HIS A C 1
ATOM 1483 O O . HIS A 1 187 ? 8.251 6.433 -9.602 1.00 97.12 187 HIS A O 1
ATOM 1489 N N . LYS A 1 188 ? 7.305 5.774 -7.668 1.00 96.62 188 LYS A N 1
ATOM 1490 C CA . LYS A 1 188 ? 8.463 5.000 -7.192 1.00 96.62 188 LYS A CA 1
ATOM 1491 C C . LYS A 1 188 ? 8.834 3.834 -8.102 1.00 96.62 188 LYS A C 1
ATOM 1493 O O . LYS A 1 188 ? 10.015 3.608 -8.342 1.00 96.62 188 LYS A O 1
ATOM 1498 N N . ILE A 1 189 ? 7.845 3.165 -8.687 1.00 94.56 189 ILE A N 1
ATOM 1499 C CA . ILE A 1 189 ? 8.077 2.169 -9.740 1.00 94.56 189 ILE A CA 1
ATOM 1500 C C . ILE A 1 189 ? 8.779 2.811 -10.939 1.00 94.56 189 ILE A C 1
ATOM 1502 O O . ILE A 1 189 ? 9.796 2.306 -11.398 1.00 94.56 189 ILE A O 1
ATOM 1506 N N . LYS A 1 190 ? 8.282 3.956 -11.423 1.00 94.06 190 LYS A N 1
ATOM 1507 C CA . LYS A 1 190 ? 8.889 4.657 -12.563 1.00 94.06 190 LYS A CA 1
ATOM 1508 C C . LYS A 1 190 ? 10.343 5.066 -12.288 1.00 94.06 190 LYS A C 1
ATOM 1510 O O . LYS A 1 190 ? 11.178 4.926 -13.175 1.00 94.06 190 LYS A O 1
ATOM 1515 N N . GLU A 1 191 ? 10.638 5.570 -11.089 1.00 93.75 191 GLU A N 1
ATOM 1516 C CA . GLU A 1 191 ? 12.010 5.903 -10.674 1.00 93.75 191 GLU A CA 1
ATOM 1517 C C . GLU A 1 191 ? 12.912 4.664 -10.679 1.00 93.75 191 GLU A C 1
ATOM 1519 O O . GLU A 1 191 ? 14.002 4.701 -11.248 1.00 93.75 191 GLU A O 1
ATOM 1524 N N . TYR A 1 192 ? 12.439 3.555 -10.103 1.00 92.06 192 TYR A N 1
ATOM 1525 C CA . TYR A 1 192 ? 13.170 2.291 -10.090 1.00 92.06 192 TYR A CA 1
ATOM 1526 C C . TYR A 1 192 ? 13.471 1.778 -11.505 1.00 92.06 192 TYR A C 1
ATOM 1528 O O . TYR A 1 192 ? 14.624 1.473 -11.804 1.00 92.06 192 TYR A O 1
ATOM 1536 N N . GLU A 1 193 ? 12.475 1.732 -12.393 1.00 87.06 193 GLU A N 1
ATOM 1537 C CA . GLU A 1 193 ? 12.670 1.251 -13.768 1.00 87.06 193 GLU A CA 1
ATOM 1538 C C . GLU A 1 193 ? 13.631 2.153 -14.560 1.00 87.06 193 GLU A C 1
ATOM 1540 O O . GLU A 1 193 ? 14.449 1.658 -15.338 1.00 87.06 193 GLU A O 1
ATOM 1545 N N . ALA A 1 194 ? 13.600 3.470 -14.327 1.00 86.00 194 ALA A N 1
ATOM 1546 C CA . ALA A 1 194 ? 14.558 4.396 -14.927 1.00 86.00 194 ALA A CA 1
ATOM 1547 C C . ALA A 1 194 ? 15.989 4.112 -14.443 1.00 86.00 194 ALA A C 1
ATOM 1549 O O . ALA A 1 194 ? 16.896 3.976 -15.264 1.00 86.00 194 ALA A O 1
ATOM 1550 N N . ILE A 1 195 ? 16.193 3.959 -13.129 1.00 85.94 195 ILE A N 1
ATOM 1551 C CA . ILE A 1 195 ? 17.505 3.625 -12.551 1.00 85.94 195 ILE A CA 1
ATOM 1552 C C . ILE A 1 195 ? 18.002 2.290 -13.103 1.00 85.94 195 ILE A C 1
ATOM 1554 O O . ILE A 1 195 ? 19.121 2.223 -13.601 1.00 85.94 195 ILE A O 1
ATOM 1558 N N . LYS A 1 196 ? 17.163 1.250 -13.081 1.00 82.81 196 LYS A N 1
ATOM 1559 C CA . LYS A 1 196 ? 17.482 -0.074 -13.627 1.00 82.81 196 LYS A CA 1
ATOM 1560 C C . LYS A 1 196 ? 17.941 0.028 -15.084 1.00 82.81 196 LYS A C 1
ATOM 1562 O O . LYS A 1 196 ? 19.004 -0.486 -15.423 1.00 82.81 196 LYS A O 1
ATOM 1567 N N . THR A 1 197 ? 17.193 0.746 -15.921 1.00 73.69 197 THR A N 1
ATOM 1568 C CA . THR A 1 197 ? 17.525 0.951 -17.341 1.00 73.69 197 THR A CA 1
ATOM 1569 C C . THR A 1 197 ? 18.857 1.691 -17.515 1.00 73.69 197 THR A C 1
ATOM 1571 O O . THR A 1 197 ? 19.703 1.291 -18.320 1.00 73.69 197 THR A O 1
ATOM 1574 N N . HIS A 1 198 ? 19.100 2.744 -16.731 1.00 74.38 198 HIS A N 1
ATOM 1575 C CA . HIS A 1 198 ? 20.356 3.497 -16.772 1.00 74.38 198 HIS A CA 1
ATOM 1576 C C . HIS A 1 198 ? 21.558 2.677 -16.287 1.00 74.38 198 HIS A C 1
ATOM 1578 O O . HIS A 1 198 ? 22.629 2.730 -16.891 1.00 74.38 198 HIS A O 1
ATOM 1584 N N . THR A 1 199 ? 21.397 1.890 -15.225 1.00 74.44 199 THR A N 1
ATOM 1585 C CA . THR A 1 199 ? 22.456 1.014 -14.720 1.00 74.44 199 THR A CA 1
ATOM 1586 C C . THR A 1 199 ? 22.788 -0.076 -15.732 1.00 74.44 199 THR A C 1
ATOM 1588 O O . THR A 1 199 ? 23.960 -0.269 -16.040 1.00 74.44 199 THR A O 1
ATOM 1591 N N . LEU A 1 200 ? 21.780 -0.743 -16.302 1.00 69.88 200 LEU A N 1
ATOM 1592 C CA . LEU A 1 200 ? 21.987 -1.788 -17.306 1.00 69.88 200 LEU A CA 1
ATOM 1593 C C . LEU A 1 200 ? 22.679 -1.237 -18.558 1.00 69.88 200 LEU A C 1
ATOM 1595 O O . LEU A 1 200 ? 23.699 -1.781 -18.973 1.00 69.88 200 LEU A O 1
ATOM 1599 N N . SER A 1 201 ? 22.196 -0.119 -19.106 1.00 66.75 201 SER A N 1
ATOM 1600 C CA . SER A 1 201 ? 22.805 0.509 -20.290 1.00 66.75 201 SER A CA 1
ATOM 1601 C C . SER A 1 201 ? 24.257 0.936 -20.060 1.00 66.75 201 SER A C 1
ATOM 1603 O O . SER A 1 201 ? 25.098 0.750 -20.940 1.00 66.75 201 SER A O 1
ATOM 1605 N N . LYS A 1 202 ? 24.591 1.452 -18.869 1.00 68.19 202 LYS A N 1
ATOM 1606 C CA . LYS A 1 202 ? 25.977 1.771 -18.504 1.00 68.19 202 LYS A CA 1
ATOM 1607 C C . LYS A 1 202 ? 26.841 0.516 -18.378 1.00 68.19 202 LYS A C 1
ATOM 1609 O O . LYS A 1 202 ? 27.942 0.479 -18.911 1.00 68.19 202 LYS A O 1
ATOM 1614 N N . CYS A 1 203 ? 26.349 -0.518 -17.704 1.00 65.44 203 CYS A N 1
ATOM 1615 C CA . CYS A 1 203 ? 27.099 -1.756 -17.513 1.00 65.44 203 CYS A CA 1
ATOM 1616 C C . CYS A 1 203 ? 27.369 -2.508 -18.829 1.00 65.44 203 CYS A C 1
ATOM 1618 O O . CYS A 1 203 ? 28.423 -3.133 -18.954 1.00 65.44 203 CYS A O 1
ATOM 1620 N N . ILE A 1 204 ? 26.450 -2.421 -19.797 1.00 63.19 204 ILE A N 1
ATOM 1621 C CA . ILE A 1 204 ? 26.639 -2.920 -21.168 1.00 63.19 204 ILE A CA 1
ATOM 1622 C C . ILE A 1 204 ? 27.715 -2.098 -21.886 1.00 63.19 204 ILE A C 1
ATOM 1624 O O . ILE A 1 204 ? 28.659 -2.669 -22.422 1.00 63.19 204 ILE A O 1
ATOM 1628 N N . ARG A 1 205 ? 27.617 -0.761 -21.850 1.00 62.91 205 ARG A N 1
ATOM 1629 C CA . ARG A 1 205 ? 28.586 0.145 -22.494 1.00 62.91 205 ARG A CA 1
ATOM 1630 C C . ARG A 1 205 ? 30.006 -0.040 -21.966 1.00 62.91 205 ARG A C 1
ATOM 1632 O O . ARG A 1 205 ? 30.953 -0.043 -22.742 1.00 62.91 205 ARG A O 1
ATOM 1639 N N . ASP A 1 206 ? 30.142 -0.210 -20.656 1.00 67.31 206 ASP A N 1
ATOM 1640 C CA . ASP A 1 206 ? 31.439 -0.354 -19.998 1.00 67.31 206 ASP A CA 1
ATOM 1641 C C . ASP A 1 206 ? 32.009 -1.785 -20.127 1.00 67.31 206 ASP A C 1
ATOM 1643 O O . ASP A 1 206 ? 33.042 -2.072 -19.523 1.00 67.31 206 ASP A O 1
ATOM 1647 N N . ASN A 1 207 ? 31.336 -2.706 -20.843 1.00 60.09 207 ASN A N 1
ATOM 1648 C CA . ASN A 1 207 ? 31.665 -4.142 -20.899 1.00 60.09 207 ASN A CA 1
ATOM 1649 C C . ASN A 1 207 ? 31.823 -4.794 -19.504 1.00 60.09 207 ASN A C 1
ATOM 1651 O O . ASN A 1 207 ? 32.435 -5.848 -19.353 1.00 60.09 207 ASN A O 1
ATOM 1655 N N . ARG A 1 208 ? 31.265 -4.173 -18.455 1.00 53.56 208 ARG A N 1
ATOM 1656 C CA . ARG A 1 208 ? 31.360 -4.646 -17.062 1.00 53.56 208 ARG A CA 1
ATOM 1657 C C . ARG A 1 208 ? 30.398 -5.786 -16.771 1.00 53.56 208 ARG A C 1
ATOM 1659 O O . ARG A 1 208 ? 30.586 -6.508 -15.798 1.00 53.56 208 ARG A O 1
ATOM 1666 N N . ILE A 1 209 ? 29.391 -5.972 -17.619 1.00 47.94 209 ILE A N 1
ATOM 1667 C CA . ILE A 1 209 ? 28.680 -7.244 -17.725 1.00 47.94 209 ILE A CA 1
ATOM 1668 C C . ILE A 1 209 ? 29.455 -8.108 -18.729 1.00 47.94 209 ILE A C 1
ATOM 1670 O O . ILE A 1 209 ? 29.052 -8.299 -19.872 1.00 47.94 209 ILE A O 1
ATOM 1674 N N . CYS A 1 210 ? 30.587 -8.654 -18.281 1.00 45.41 210 CYS A N 1
ATOM 1675 C CA . CYS A 1 210 ? 31.055 -9.931 -18.799 1.00 45.41 210 CYS A CA 1
ATOM 1676 C C . CYS A 1 210 ? 30.150 -10.985 -18.171 1.00 45.41 210 CYS A C 1
ATOM 1678 O O . CYS A 1 210 ? 30.369 -11.425 -17.043 1.00 45.41 210 CYS A O 1
ATOM 1680 N N . THR A 1 211 ? 29.091 -11.387 -18.866 1.00 46.22 211 THR A N 1
ATOM 1681 C CA . THR A 1 211 ? 28.437 -12.642 -18.510 1.00 46.22 211 THR A CA 1
ATOM 1682 C C . THR A 1 211 ? 29.387 -13.781 -18.882 1.00 46.22 211 THR A C 1
ATOM 1684 O O . THR A 1 211 ? 29.282 -14.368 -19.955 1.00 46.22 211 THR A O 1
ATOM 1687 N N . GLU A 1 212 ? 30.329 -14.100 -17.997 1.00 44.50 212 GLU A N 1
ATOM 1688 C CA . GLU A 1 212 ? 31.148 -15.319 -18.087 1.00 44.50 212 GLU A CA 1
ATOM 1689 C C . GLU A 1 212 ? 30.286 -16.592 -18.008 1.00 44.50 212 GLU A C 1
ATOM 1691 O O . GLU A 1 212 ? 30.726 -17.683 -18.359 1.00 44.50 212 GLU A O 1
ATOM 1696 N N . ARG A 1 213 ? 29.004 -16.464 -17.648 1.00 48.00 213 ARG A N 1
ATOM 1697 C CA . ARG A 1 213 ? 27.988 -17.447 -18.026 1.00 48.00 213 ARG A CA 1
ATOM 1698 C C . ARG A 1 213 ? 27.562 -17.178 -19.462 1.00 48.00 213 ARG A C 1
ATOM 1700 O O . ARG A 1 213 ? 26.699 -16.337 -19.663 1.00 48.00 213 ARG A O 1
ATOM 1707 N N . LEU A 1 214 ? 28.199 -17.870 -20.408 1.00 47.00 214 LEU A N 1
ATOM 1708 C CA . LEU A 1 214 ? 27.846 -18.006 -21.830 1.00 47.00 214 LEU A CA 1
ATOM 1709 C C . LEU A 1 214 ? 26.441 -17.468 -22.164 1.00 47.00 214 LEU A C 1
ATOM 1711 O O . LEU A 1 214 ? 25.456 -18.205 -22.111 1.00 47.00 214 LEU A O 1
ATOM 1715 N N . THR A 1 215 ? 26.348 -16.177 -22.488 1.00 62.97 215 THR A N 1
ATOM 1716 C CA . THR A 1 215 ? 25.120 -15.600 -23.034 1.00 62.97 215 THR A CA 1
ATOM 1717 C C . THR A 1 215 ? 25.210 -15.590 -24.538 1.00 62.97 215 THR A C 1
ATOM 1719 O O . THR A 1 215 ? 26.173 -15.095 -25.135 1.00 62.97 215 THR A O 1
ATOM 1722 N N . TYR A 1 216 ? 24.191 -16.170 -25.150 1.00 75.44 216 TYR A N 1
ATOM 1723 C CA . TYR A 1 216 ? 24.065 -16.214 -26.589 1.00 75.44 21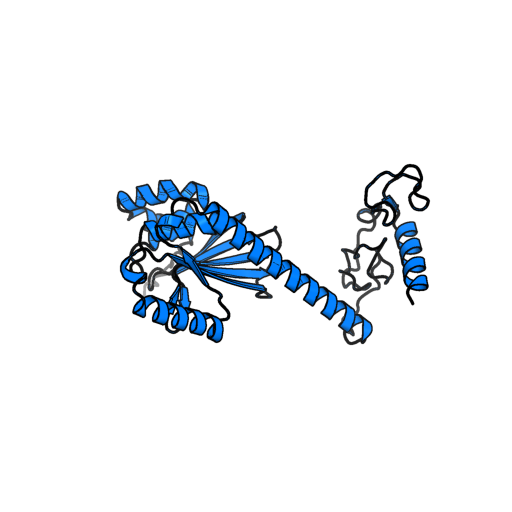6 TYR A CA 1
ATOM 1724 C C . TYR A 1 216 ? 23.575 -14.855 -27.072 1.00 75.44 216 TYR A C 1
ATOM 1726 O O . TYR A 1 216 ? 22.864 -14.134 -26.360 1.00 75.44 216 TYR A O 1
ATOM 1734 N N . VAL A 1 217 ? 23.963 -14.498 -28.294 1.00 82.38 217 VAL A N 1
ATOM 1735 C CA . VAL A 1 217 ? 23.344 -13.376 -28.999 1.00 82.38 217 VAL A CA 1
ATOM 1736 C C . VAL A 1 217 ? 21.842 -13.644 -29.046 1.00 82.38 217 VAL A C 1
ATOM 1738 O O . VAL A 1 217 ? 21.414 -14.737 -29.416 1.00 82.38 217 VAL A O 1
ATOM 1741 N N . CYS A 1 218 ? 21.040 -12.672 -28.618 1.00 86.56 218 CYS A N 1
ATOM 1742 C CA . CYS A 1 218 ? 19.594 -12.823 -28.595 1.00 86.56 218 CYS A CA 1
ATOM 1743 C C . CYS A 1 218 ? 19.083 -13.067 -30.014 1.00 86.56 218 CYS A C 1
ATOM 1745 O O . CYS A 1 218 ? 19.268 -12.227 -30.892 1.00 86.56 218 CYS A O 1
ATOM 1747 N N . LEU A 1 219 ? 18.408 -14.198 -30.220 1.00 87.19 219 LEU A N 1
ATOM 1748 C CA . LEU A 1 219 ? 17.899 -14.587 -31.533 1.00 87.19 219 LEU A CA 1
ATOM 1749 C C . LEU A 1 219 ? 16.775 -13.669 -32.020 1.00 87.19 219 LEU A C 1
ATOM 1751 O O . LEU A 1 219 ? 16.592 -13.539 -33.221 1.00 87.19 219 LEU A O 1
ATOM 1755 N N . VAL A 1 220 ? 16.045 -12.989 -31.131 1.00 89.25 220 VAL A N 1
ATOM 1756 C CA . VAL A 1 220 ? 14.970 -12.071 -31.544 1.00 89.25 220 VAL A CA 1
ATOM 1757 C C . VAL A 1 220 ? 15.531 -10.785 -32.131 1.00 89.25 220 VAL A C 1
ATOM 1759 O O . VAL A 1 220 ? 15.134 -10.411 -33.228 1.00 89.25 220 VAL A O 1
ATOM 1762 N N . CYS A 1 221 ? 16.471 -10.137 -31.438 1.00 89.62 221 CYS A N 1
ATOM 1763 C CA . CYS A 1 221 ? 17.012 -8.833 -31.839 1.00 89.62 221 CYS A CA 1
ATOM 1764 C C . CYS A 1 221 ? 18.418 -8.878 -32.451 1.00 89.62 221 CYS A C 1
ATOM 1766 O O . CYS A 1 221 ? 18.987 -7.829 -32.722 1.00 89.62 221 CYS A O 1
ATOM 1768 N N . GLU A 1 222 ? 19.006 -10.059 -32.636 1.00 89.81 222 GLU A N 1
ATOM 1769 C CA . GLU A 1 222 ? 20.344 -10.256 -33.221 1.00 89.81 222 GLU A CA 1
ATOM 1770 C C . GLU A 1 222 ? 21.444 -9.418 -32.558 1.00 89.81 222 GLU A C 1
ATOM 1772 O O . GLU A 1 222 ? 22.337 -8.894 -33.220 1.00 89.81 222 GLU A O 1
ATOM 1777 N N . GLY A 1 223 ? 21.380 -9.267 -31.234 1.00 85.94 223 GLY A N 1
ATOM 1778 C CA . GLY A 1 223 ? 22.378 -8.491 -30.498 1.00 85.94 223 GLY A CA 1
ATOM 1779 C C . GLY A 1 223 ? 22.072 -7.005 -30.358 1.00 85.94 223 GLY A C 1
ATOM 1780 O O . GLY A 1 223 ? 22.774 -6.337 -29.610 1.00 85.94 223 GLY A O 1
ATOM 1781 N N . LEU A 1 224 ? 21.021 -6.492 -31.005 1.00 86.12 224 LEU A N 1
ATOM 1782 C CA . LEU A 1 224 ? 20.697 -5.059 -30.995 1.00 86.12 224 LEU A CA 1
ATOM 1783 C C . LEU A 1 224 ? 20.078 -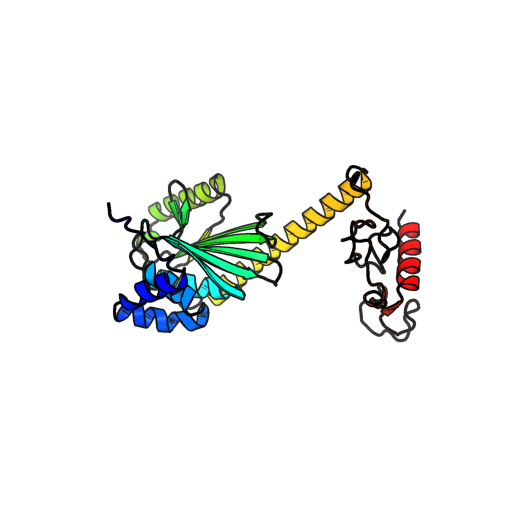4.580 -29.675 1.00 86.12 224 LEU A C 1
ATOM 1785 O O . LEU A 1 224 ? 20.072 -3.391 -29.381 1.00 86.12 224 LEU A O 1
ATOM 1789 N N . GLY A 1 225 ? 19.491 -5.484 -28.887 1.00 83.88 225 GLY A N 1
ATOM 1790 C CA . GLY A 1 225 ? 18.795 -5.155 -27.635 1.00 83.88 225 GLY A CA 1
ATOM 1791 C C . GLY A 1 225 ? 17.437 -4.468 -27.827 1.00 83.88 225 GLY A C 1
ATOM 1792 O O . GLY A 1 225 ? 16.553 -4.597 -26.983 1.00 83.88 225 GLY A O 1
ATOM 1793 N N . SER A 1 226 ? 17.202 -3.820 -28.962 1.00 89.38 226 SER A N 1
ATOM 1794 C CA . SER A 1 226 ? 15.927 -3.197 -29.317 1.00 89.38 226 SER A CA 1
ATOM 1795 C C . SER A 1 226 ? 15.532 -3.507 -30.760 1.00 89.38 226 SER A C 1
ATOM 1797 O O . SER A 1 226 ? 16.360 -3.908 -31.577 1.00 89.38 226 SER A O 1
ATOM 1799 N N . LEU A 1 227 ? 14.238 -3.390 -31.043 1.00 88.69 227 LEU A N 1
ATOM 1800 C CA . LEU A 1 227 ? 13.625 -3.595 -32.349 1.00 88.69 227 LEU A CA 1
ATOM 1801 C C . LEU A 1 227 ? 12.579 -2.511 -32.550 1.00 88.69 227 LEU A C 1
ATOM 1803 O O . LEU A 1 227 ? 11.693 -2.360 -31.711 1.00 88.69 227 LEU A O 1
ATOM 1807 N N . ALA A 1 228 ? 12.675 -1.762 -33.651 1.00 87.25 228 ALA A N 1
ATOM 1808 C CA . ALA A 1 228 ? 11.729 -0.687 -33.948 1.00 87.25 228 ALA A CA 1
ATOM 1809 C C . ALA A 1 228 ? 11.547 0.304 -32.771 1.00 87.25 228 ALA A C 1
ATOM 1811 O O . ALA A 1 228 ? 10.431 0.718 -32.462 1.00 87.25 228 ALA A O 1
ATOM 1812 N N . ASN A 1 229 ? 12.647 0.677 -32.101 1.00 85.50 229 ASN A N 1
ATOM 1813 C CA . ASN A 1 229 ? 12.662 1.566 -30.931 1.00 85.50 229 ASN A CA 1
ATOM 1814 C C . ASN A 1 229 ? 11.908 1.032 -29.690 1.00 85.50 229 ASN A C 1
ATOM 1816 O O . ASN A 1 229 ? 11.547 1.790 -28.788 1.00 85.50 229 ASN A O 1
ATOM 1820 N N . VAL A 1 230 ? 11.663 -0.278 -29.631 1.00 83.25 230 VAL A N 1
ATOM 1821 C CA . VAL A 1 230 ? 11.093 -0.976 -28.474 1.00 83.25 230 VAL A CA 1
ATOM 1822 C C . VAL A 1 230 ? 12.120 -1.974 -27.951 1.00 83.25 230 VAL A C 1
ATOM 1824 O O . VAL A 1 230 ? 12.789 -2.655 -28.728 1.00 83.25 230 VAL A O 1
ATOM 1827 N N . PHE A 1 231 ? 12.275 -2.072 -26.630 1.00 85.19 231 PHE A N 1
ATOM 1828 C CA . PHE A 1 231 ? 13.182 -3.058 -26.043 1.00 85.19 231 PHE A CA 1
ATOM 1829 C C . PHE A 1 231 ? 12.753 -4.480 -26.398 1.00 85.19 231 PHE A C 1
ATOM 1831 O O . PHE A 1 231 ? 11.575 -4.829 -26.328 1.00 85.19 231 PHE A O 1
ATOM 1838 N N . CYS A 1 232 ? 13.731 -5.310 -26.749 1.00 87.38 232 CYS A N 1
ATOM 1839 C CA . CYS A 1 232 ? 13.494 -6.718 -27.006 1.00 87.38 232 CYS A CA 1
ATOM 1840 C C . CYS A 1 232 ? 13.130 -7.420 -25.693 1.00 87.38 232 CYS A C 1
ATOM 1842 O O . CYS A 1 232 ? 13.957 -7.502 -24.785 1.00 87.38 232 CYS A O 1
ATOM 1844 N N . SER A 1 233 ? 11.911 -7.952 -25.611 1.00 84.31 233 SER A N 1
ATOM 1845 C CA . SER A 1 233 ? 11.360 -8.600 -24.413 1.00 84.31 233 SER A CA 1
ATOM 1846 C C . SER A 1 233 ? 12.071 -9.897 -24.013 1.00 84.31 233 SER A C 1
ATOM 1848 O O . SER A 1 233 ? 11.997 -10.291 -22.859 1.00 84.31 233 SER A O 1
ATOM 1850 N N . GLU A 1 234 ? 12.788 -10.550 -24.933 1.00 86.50 234 GLU A N 1
ATOM 1851 C CA . GLU A 1 234 ? 13.534 -11.792 -24.642 1.00 86.50 234 GLU A CA 1
ATOM 1852 C C . GLU A 1 234 ? 14.933 -11.568 -24.052 1.00 86.50 234 GLU A C 1
ATOM 1854 O O . GLU A 1 234 ? 15.559 -12.496 -23.535 1.00 86.50 234 GLU A O 1
ATOM 1859 N N . CYS A 1 235 ? 15.477 -10.358 -24.187 1.00 83.31 235 CYS A N 1
ATOM 1860 C CA . CYS A 1 235 ? 16.803 -10.017 -23.669 1.00 83.31 235 CYS A CA 1
ATOM 1861 C C . CYS A 1 235 ? 16.802 -8.749 -22.820 1.00 83.31 235 CYS A C 1
ATOM 1863 O O . CYS A 1 235 ? 17.874 -8.270 -22.466 1.00 83.31 235 CYS A O 1
ATOM 1865 N N . ASP A 1 236 ? 15.627 -8.187 -22.537 1.00 80.81 236 ASP A N 1
ATOM 1866 C CA . ASP A 1 236 ? 15.433 -6.982 -21.732 1.00 80.81 236 ASP A CA 1
ATOM 1867 C C . ASP A 1 236 ? 16.363 -5.818 -22.118 1.00 80.81 236 ASP A C 1
ATOM 1869 O O . ASP A 1 236 ? 16.903 -5.116 -21.263 1.00 80.81 236 ASP A O 1
ATOM 1873 N N . GLY A 1 237 ? 16.596 -5.615 -23.419 1.00 79.69 237 GLY A N 1
ATOM 1874 C CA . GLY A 1 237 ? 17.470 -4.534 -23.888 1.00 79.69 237 GLY A CA 1
ATOM 1875 C C . GLY A 1 237 ? 18.960 -4.866 -23.965 1.00 79.69 237 GLY A C 1
ATOM 1876 O O . GLY A 1 237 ? 19.736 -4.033 -24.421 1.00 79.69 237 GLY A O 1
ATOM 1877 N N . VAL A 1 238 ? 19.379 -6.062 -23.547 1.00 80.00 238 VAL A N 1
ATOM 1878 C CA . VAL A 1 238 ? 20.802 -6.427 -23.422 1.00 80.00 238 VAL A CA 1
ATOM 1879 C C . VAL A 1 238 ? 21.411 -6.887 -24.751 1.00 80.00 238 VAL A C 1
ATOM 1881 O O . VAL A 1 238 ? 22.626 -6.882 -24.921 1.00 80.00 238 VAL A O 1
ATOM 1884 N N . GLY A 1 239 ? 20.585 -7.351 -25.692 1.00 82.06 239 GLY A N 1
ATOM 1885 C CA . GLY A 1 239 ? 21.055 -7.981 -26.933 1.00 82.06 239 GLY A CA 1
ATOM 1886 C C . GLY A 1 239 ? 21.603 -9.399 -26.728 1.00 82.06 239 GLY A C 1
ATOM 1887 O O . GLY A 1 239 ? 21.881 -10.113 -27.688 1.00 82.06 239 GLY A O 1
ATOM 1888 N N . ARG A 1 240 ? 21.699 -9.859 -25.480 1.00 83.94 240 ARG A N 1
ATOM 1889 C CA . ARG A 1 240 ? 22.170 -11.193 -25.106 1.00 83.94 240 ARG A CA 1
ATOM 1890 C C . ARG A 1 240 ? 21.213 -11.832 -24.118 1.00 83.94 240 ARG A C 1
ATOM 1892 O O . ARG A 1 240 ? 20.578 -11.139 -23.331 1.00 83.94 240 ARG A O 1
ATOM 1899 N N . THR A 1 241 ? 21.099 -13.150 -24.172 1.00 80.62 241 THR A N 1
ATOM 1900 C CA . THR A 1 241 ? 20.173 -13.906 -23.327 1.00 80.62 241 THR A CA 1
ATOM 1901 C C . THR A 1 241 ? 20.746 -15.275 -22.987 1.00 80.62 241 THR A C 1
ATOM 1903 O O . THR A 1 241 ? 21.561 -15.840 -23.722 1.00 80.62 241 THR A O 1
ATOM 1906 N N . ASN A 1 242 ? 20.325 -15.804 -21.843 1.00 76.50 242 ASN A N 1
ATOM 1907 C CA . ASN A 1 242 ? 20.678 -17.148 -21.390 1.00 76.50 242 ASN A CA 1
ATOM 1908 C C . ASN A 1 242 ? 19.708 -18.189 -21.979 1.00 76.50 242 ASN A C 1
ATOM 1910 O O . ASN A 1 242 ? 19.927 -19.388 -21.822 1.00 76.50 242 ASN A O 1
ATOM 1914 N N . ASN A 1 243 ? 18.622 -17.735 -22.618 1.00 71.56 243 ASN A N 1
ATOM 1915 C CA . ASN A 1 243 ? 17.608 -18.586 -23.218 1.00 71.56 243 ASN A CA 1
ATOM 1916 C C . ASN A 1 243 ? 17.949 -18.891 -24.685 1.00 71.56 243 ASN A C 1
ATOM 1918 O O . ASN A 1 243 ? 17.840 -18.024 -25.548 1.00 71.56 243 ASN A O 1
ATOM 1922 N N . VAL A 1 244 ? 18.340 -20.134 -24.971 1.00 69.50 244 VAL A N 1
ATOM 1923 C CA . VAL A 1 244 ? 18.602 -20.611 -26.344 1.00 69.50 244 VAL A CA 1
ATOM 1924 C C . VAL A 1 244 ? 17.349 -21.100 -27.070 1.00 69.50 244 VAL A C 1
ATOM 1926 O O . VAL A 1 244 ? 17.358 -21.201 -28.291 1.00 69.50 244 VAL A O 1
ATOM 1929 N N . ASN A 1 245 ? 16.265 -21.375 -26.341 1.00 78.69 245 ASN A N 1
ATOM 1930 C CA . ASN A 1 245 ? 15.026 -21.930 -26.886 1.00 78.69 245 ASN A CA 1
ATOM 1931 C C . ASN A 1 245 ? 13.969 -20.832 -27.010 1.00 78.69 245 ASN A C 1
ATOM 1933 O O . ASN A 1 245 ? 12.948 -20.846 -26.320 1.00 78.69 245 ASN A O 1
ATOM 1937 N N . ILE A 1 246 ? 14.241 -19.850 -27.867 1.00 82.50 246 ILE A N 1
ATOM 1938 C CA . ILE A 1 246 ? 13.292 -18.775 -28.143 1.00 82.50 246 ILE A CA 1
ATOM 1939 C C . ILE A 1 246 ? 12.416 -19.165 -29.328 1.00 82.50 246 ILE A C 1
ATOM 1941 O O . ILE A 1 246 ? 12.902 -19.418 -30.429 1.00 82.50 246 ILE A O 1
ATOM 1945 N N . ASP A 1 247 ? 11.110 -19.159 -29.093 1.00 84.06 247 ASP A N 1
ATOM 1946 C CA . ASP A 1 247 ? 10.103 -19.314 -30.131 1.00 84.06 247 ASP A CA 1
ATOM 1947 C C . ASP A 1 247 ? 9.922 -17.992 -30.892 1.00 84.06 247 ASP A C 1
ATOM 1949 O O . ASP A 1 247 ? 9.239 -17.075 -30.429 1.00 84.06 247 ASP A O 1
ATOM 1953 N N . LEU A 1 248 ? 10.562 -17.888 -32.060 1.00 84.38 248 LEU A N 1
ATOM 1954 C CA . LEU A 1 248 ? 10.535 -16.683 -32.896 1.00 84.38 248 LEU A CA 1
ATOM 1955 C C . LEU A 1 248 ? 9.144 -16.367 -33.463 1.00 84.38 248 LEU A C 1
ATOM 1957 O O . LEU A 1 248 ? 8.898 -15.215 -33.809 1.00 84.38 248 LEU A O 1
ATOM 1961 N N . THR A 1 249 ? 8.221 -17.335 -33.498 1.00 84.12 249 THR A N 1
ATOM 1962 C CA . THR A 1 249 ? 6.856 -17.115 -34.016 1.00 84.12 249 THR A CA 1
ATOM 1963 C C . THR A 1 249 ? 6.064 -16.117 -33.166 1.00 84.12 249 THR A C 1
ATOM 1965 O O . THR A 1 249 ? 5.153 -15.445 -33.642 1.00 84.12 249 THR A O 1
ATOM 1968 N N . LYS A 1 250 ? 6.454 -15.939 -31.897 1.00 84.44 250 LYS A N 1
ATOM 1969 C CA . LYS A 1 250 ? 5.866 -14.940 -30.988 1.00 84.44 250 LYS A CA 1
ATOM 1970 C C . LYS A 1 250 ? 6.364 -13.517 -31.241 1.00 84.44 250 LYS A C 1
ATOM 1972 O O . LYS A 1 250 ? 5.843 -12.578 -30.646 1.00 84.44 250 LYS A O 1
ATOM 1977 N N . HIS A 1 251 ? 7.359 -13.362 -32.110 1.00 85.12 251 HIS A N 1
ATOM 1978 C CA . HIS A 1 251 ? 8.095 -12.125 -32.357 1.00 85.12 251 HIS A CA 1
ATOM 1979 C C . HIS A 1 251 ? 8.066 -11.747 -33.839 1.00 85.12 251 HIS A C 1
ATOM 1981 O O . HIS A 1 251 ? 9.054 -11.272 -34.387 1.00 85.12 251 HIS A O 1
ATOM 1987 N N . GLU A 1 252 ? 6.938 -11.986 -34.507 1.00 85.25 252 GLU A N 1
ATOM 1988 C CA . GLU A 1 252 ? 6.779 -11.714 -35.941 1.00 85.25 252 GLU A CA 1
ATOM 1989 C C . GLU A 1 252 ? 6.328 -10.283 -36.244 1.00 85.25 252 GLU A C 1
ATOM 1991 O O . GLU A 1 252 ? 6.507 -9.813 -37.365 1.00 85.25 252 GLU A O 1
ATOM 1996 N N . CYS A 1 253 ? 5.732 -9.580 -35.278 1.00 88.31 253 CYS A N 1
ATOM 1997 C CA . CYS A 1 253 ? 5.155 -8.253 -35.487 1.00 88.31 253 CYS A CA 1
ATOM 1998 C C . CYS A 1 253 ? 5.613 -7.267 -34.413 1.00 88.31 253 CYS A C 1
ATOM 2000 O O . CYS A 1 253 ? 5.408 -7.488 -33.222 1.00 88.31 253 CYS A O 1
ATOM 2002 N N . PHE A 1 254 ? 6.163 -6.141 -34.860 1.00 89.00 254 PHE A N 1
ATOM 2003 C CA . PHE A 1 254 ? 6.595 -5.028 -34.021 1.00 89.00 254 PHE A CA 1
ATOM 2004 C C . PHE A 1 254 ? 5.870 -3.759 -34.437 1.00 89.00 254 PHE A C 1
ATOM 2006 O O . PHE A 1 254 ? 5.670 -3.518 -35.627 1.00 89.00 254 PHE A O 1
ATOM 2013 N N . ASP A 1 255 ? 5.493 -2.919 -33.482 1.00 88.56 255 ASP A N 1
ATOM 2014 C CA . ASP A 1 255 ? 4.826 -1.662 -33.801 1.00 88.56 255 ASP A CA 1
ATOM 2015 C C . ASP A 1 255 ? 5.722 -0.766 -34.659 1.00 88.56 255 ASP A C 1
ATOM 2017 O O . ASP A 1 255 ? 6.922 -0.629 -34.424 1.00 88.56 255 ASP A O 1
ATOM 2021 N N . CYS A 1 256 ? 5.139 -0.134 -35.679 1.00 89.19 256 CYS A N 1
ATOM 2022 C CA . CYS A 1 256 ? 5.904 0.761 -36.534 1.00 89.19 256 CYS A CA 1
ATOM 2023 C C . CYS A 1 256 ? 6.287 2.032 -35.750 1.00 89.19 256 CYS A C 1
ATOM 2025 O O . CYS A 1 256 ? 5.392 2.783 -35.337 1.00 89.19 256 CYS A O 1
ATOM 2027 N N . PRO A 1 257 ? 7.588 2.349 -35.621 1.00 85.81 257 PRO A N 1
ATOM 2028 C CA . PRO A 1 257 ? 8.055 3.443 -34.770 1.00 85.81 257 PRO A CA 1
ATOM 2029 C C . PRO A 1 257 ? 7.639 4.809 -35.322 1.00 85.81 257 PRO A C 1
ATOM 2031 O O . PRO A 1 257 ? 7.328 5.727 -34.563 1.00 85.81 257 PRO A O 1
ATOM 2034 N N . ASP A 1 258 ? 7.542 4.913 -36.648 1.00 83.69 258 ASP A N 1
ATOM 2035 C CA . ASP A 1 258 ? 7.276 6.174 -37.345 1.00 83.69 258 ASP A CA 1
ATOM 2036 C C . ASP A 1 258 ? 5.797 6.573 -37.350 1.00 83.69 258 ASP A C 1
ATOM 2038 O O . ASP A 1 258 ? 5.472 7.732 -37.595 1.00 83.69 258 ASP A O 1
ATOM 2042 N N . CYS A 1 259 ? 4.879 5.636 -37.086 1.00 80.62 259 CYS A N 1
ATOM 2043 C CA . CYS A 1 259 ? 3.446 5.934 -37.044 1.00 80.62 259 CYS A CA 1
ATOM 2044 C C . CYS A 1 259 ? 2.781 5.596 -35.705 1.00 80.62 259 CYS A C 1
ATOM 2046 O O . CYS A 1 259 ? 1.583 5.837 -35.574 1.00 80.62 259 CYS A O 1
ATOM 2048 N N . LYS A 1 260 ? 3.534 5.091 -34.710 1.00 65.00 260 LYS A N 1
ATOM 2049 C CA . LYS A 1 260 ? 3.118 4.894 -33.305 1.00 65.00 260 LYS A CA 1
ATOM 2050 C C . LYS A 1 260 ? 1.661 4.430 -33.167 1.00 65.00 260 LYS A C 1
ATOM 2052 O O . LYS A 1 260 ? 0.854 5.106 -32.533 1.00 65.00 260 LYS A O 1
ATOM 2057 N N . LEU A 1 261 ? 1.317 3.315 -33.820 1.00 60.22 261 LEU A N 1
ATOM 2058 C CA . LEU A 1 261 ? -0.021 2.689 -33.845 1.00 60.22 261 LEU A CA 1
ATOM 2059 C C . LEU A 1 261 ? -1.132 3.439 -34.606 1.00 60.22 261 LEU A C 1
ATOM 2061 O O . LEU A 1 261 ? -2.196 2.870 -34.853 1.00 60.22 261 LEU A O 1
ATOM 2065 N N . THR A 1 262 ? -0.914 4.677 -35.049 1.00 61.09 262 THR A N 1
ATOM 2066 C CA . THR A 1 262 ? -1.833 5.327 -35.990 1.00 61.09 262 THR A CA 1
ATOM 2067 C C . THR A 1 262 ? -1.612 4.750 -37.385 1.00 61.09 262 THR A C 1
ATOM 2069 O O . THR A 1 262 ? -0.506 4.796 -37.923 1.00 61.09 262 THR A O 1
ATOM 2072 N N . LYS A 1 263 ? -2.660 4.169 -37.988 1.00 62.88 263 LYS A N 1
ATOM 2073 C CA . LYS A 1 263 ? -2.640 3.660 -39.372 1.00 62.88 263 LYS A CA 1
ATOM 2074 C C . LYS A 1 263 ? -2.575 4.828 -40.362 1.00 62.88 263 LYS A C 1
ATOM 2076 O O . LYS A 1 263 ? -3.532 5.120 -41.077 1.00 62.88 263 LYS A O 1
ATOM 2081 N N . ALA A 1 264 ? -1.449 5.533 -40.381 1.00 69.88 264 ALA A N 1
ATOM 2082 C CA . ALA A 1 264 ? -1.167 6.560 -41.363 1.00 69.88 264 ALA A CA 1
ATOM 2083 C C . ALA A 1 264 ? -0.994 5.868 -42.720 1.00 69.88 264 ALA A C 1
ATOM 2085 O O . ALA A 1 264 ? 0.027 5.224 -42.968 1.00 69.88 264 ALA A O 1
ATOM 2086 N N . ARG A 1 265 ? -2.003 5.985 -43.597 1.00 67.69 265 ARG A N 1
ATOM 2087 C CA . ARG A 1 265 ? -2.037 5.352 -44.933 1.00 67.69 265 ARG A CA 1
ATOM 2088 C C . ARG A 1 265 ? -0.792 5.644 -45.789 1.00 67.69 265 ARG A C 1
ATOM 2090 O O . ARG A 1 265 ? -0.516 4.898 -46.717 1.00 67.69 265 ARG A O 1
ATOM 2097 N N . SER A 1 266 ? -0.046 6.702 -45.469 1.00 79.12 266 SER A N 1
ATOM 2098 C CA . SER A 1 266 ? 1.154 7.168 -46.170 1.00 79.12 266 SER A CA 1
ATOM 2099 C C . SER A 1 266 ? 2.478 6.884 -45.442 1.00 79.12 266 SER A C 1
ATOM 2101 O O . SER A 1 266 ? 3.515 7.403 -45.858 1.00 79.12 266 SER A O 1
ATOM 2103 N N . CYS A 1 267 ? 2.490 6.094 -44.359 1.00 85.88 267 CYS A N 1
ATOM 2104 C CA . CYS A 1 267 ? 3.735 5.790 -43.647 1.00 85.88 267 CYS A CA 1
ATOM 2105 C C . CYS A 1 267 ? 4.716 5.053 -44.572 1.00 85.88 267 CYS A C 1
ATOM 2107 O O . CYS A 1 267 ? 4.437 3.937 -45.005 1.00 85.88 267 CYS A O 1
ATOM 2109 N N . ARG A 1 268 ? 5.881 5.654 -44.845 1.00 84.94 268 ARG A N 1
ATOM 2110 C CA . ARG A 1 268 ? 6.901 5.090 -45.751 1.00 84.94 268 ARG A CA 1
ATOM 2111 C C . ARG A 1 268 ? 7.568 3.825 -45.202 1.00 84.94 268 ARG A C 1
ATOM 2113 O O . ARG A 1 268 ? 8.134 3.059 -45.972 1.00 84.94 268 ARG A O 1
ATOM 2120 N N . THR A 1 269 ? 7.463 3.600 -43.896 1.00 85.56 269 THR A N 1
ATOM 2121 C CA . THR A 1 269 ? 8.163 2.522 -43.188 1.00 85.56 269 THR A CA 1
ATOM 2122 C C . THR A 1 269 ? 7.311 1.258 -43.076 1.00 85.56 269 THR A C 1
ATOM 2124 O O . THR A 1 269 ? 7.771 0.184 -43.451 1.00 85.56 269 THR A O 1
ATOM 2127 N N . CYS A 1 270 ? 6.045 1.366 -42.649 1.00 88.38 270 CYS A N 1
ATOM 2128 C CA . CYS A 1 270 ? 5.124 0.217 -42.593 1.00 88.38 270 CYS A CA 1
ATOM 2129 C C . CYS A 1 270 ? 4.152 0.118 -43.781 1.00 88.38 270 CYS A C 1
ATOM 2131 O O . CYS A 1 270 ? 3.384 -0.845 -43.860 1.00 88.38 270 CYS A O 1
ATOM 2133 N N . LEU A 1 271 ? 4.157 1.098 -44.695 1.00 85.75 271 LEU A N 1
ATOM 2134 C CA . LEU A 1 271 ? 3.228 1.203 -45.831 1.00 85.75 271 LEU A CA 1
ATOM 2135 C C . LEU A 1 271 ? 1.754 1.164 -45.395 1.00 85.75 271 LEU A C 1
ATOM 2137 O O . LEU A 1 271 ? 0.916 0.511 -46.010 1.00 85.75 271 LEU A O 1
ATOM 2141 N N . GLY A 1 272 ? 1.446 1.822 -44.275 1.00 81.25 272 GLY A N 1
ATOM 2142 C CA . GLY A 1 272 ? 0.091 1.908 -43.724 1.00 81.25 272 GLY A CA 1
ATOM 2143 C C . GLY A 1 272 ? -0.387 0.686 -42.929 1.00 81.25 272 GLY A C 1
ATOM 2144 O O . GLY A 1 272 ? -1.518 0.703 -42.443 1.00 81.25 272 GLY A O 1
ATOM 2145 N N . ARG A 1 273 ? 0.450 -0.347 -42.739 1.00 85.38 273 ARG A N 1
ATOM 2146 C CA . ARG A 1 273 ? 0.102 -1.538 -41.936 1.00 85.38 273 ARG A CA 1
ATOM 2147 C C . ARG A 1 273 ? 0.038 -1.272 -40.431 1.00 85.38 273 ARG A C 1
ATOM 2149 O O . ARG A 1 273 ? -0.746 -1.910 -39.736 1.00 85.38 273 ARG A O 1
ATOM 2156 N N . GLY A 1 274 ? 0.833 -0.321 -39.940 1.00 85.69 274 GLY A N 1
ATOM 2157 C CA . GLY A 1 274 ? 0.957 0.008 -38.516 1.00 85.69 274 GLY A CA 1
ATOM 2158 C C . GLY A 1 274 ? 1.993 -0.826 -37.754 1.00 85.69 274 GLY A C 1
ATOM 2159 O O . GLY A 1 274 ? 2.321 -0.479 -36.625 1.00 85.69 274 GLY A O 1
ATOM 2160 N N . TRP A 1 275 ? 2.552 -1.862 -38.380 1.00 89.56 275 TRP A N 1
ATOM 2161 C CA . TRP A 1 275 ? 3.546 -2.768 -37.804 1.00 89.56 275 TRP A CA 1
ATOM 2162 C C . TRP A 1 275 ? 4.618 -3.148 -38.840 1.00 89.56 275 TRP A C 1
ATOM 2164 O O . TRP A 1 275 ? 4.428 -2.953 -40.047 1.00 89.56 275 TRP A O 1
ATOM 2174 N N . LEU A 1 276 ? 5.748 -3.657 -38.356 1.00 90.62 276 LEU A N 1
ATOM 2175 C CA . LEU A 1 276 ? 6.889 -4.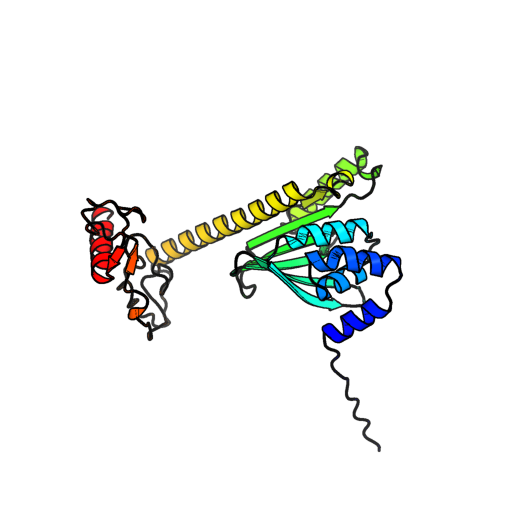177 -39.104 1.00 90.62 276 LEU A CA 1
ATOM 2176 C C . LEU A 1 276 ? 7.077 -5.657 -38.777 1.00 90.62 276 LEU A C 1
ATOM 2178 O O . LEU A 1 276 ? 6.878 -6.068 -37.635 1.00 90.62 276 LEU A O 1
ATOM 2182 N N . ASP A 1 277 ? 7.466 -6.437 -39.782 1.00 91.75 277 ASP A N 1
ATOM 2183 C CA . ASP A 1 277 ? 7.989 -7.780 -39.538 1.00 91.75 277 ASP A CA 1
ATOM 2184 C C . ASP A 1 277 ? 9.354 -7.706 -38.835 1.00 91.75 277 ASP A C 1
ATOM 2186 O O . ASP A 1 277 ? 9.995 -6.646 -38.798 1.00 91.75 277 ASP A O 1
ATOM 2190 N N . ARG A 1 278 ? 9.783 -8.822 -38.243 1.00 90.19 278 ARG A N 1
ATOM 2191 C CA . ARG A 1 278 ? 11.026 -8.905 -37.467 1.00 90.19 278 ARG A CA 1
ATOM 2192 C C . ARG A 1 278 ? 12.232 -8.401 -38.256 1.00 90.19 278 ARG A C 1
ATOM 2194 O O . ARG A 1 278 ? 12.987 -7.567 -37.761 1.00 90.19 278 ARG A O 1
ATOM 2201 N N . GLU A 1 279 ? 12.394 -8.846 -39.495 1.00 90.94 279 GLU A N 1
ATOM 2202 C CA . GLU A 1 279 ? 13.525 -8.488 -40.350 1.00 90.94 279 GLU A CA 1
ATOM 2203 C C . GLU A 1 279 ? 13.535 -6.986 -40.665 1.00 90.94 279 GLU A C 1
ATOM 2205 O O . GLU A 1 279 ? 14.587 -6.343 -40.603 1.00 90.94 279 GLU A O 1
ATOM 2210 N N . LYS A 1 280 ? 12.371 -6.382 -40.941 1.00 91.12 280 LYS A N 1
ATOM 2211 C CA . LYS A 1 280 ? 12.268 -4.927 -41.126 1.00 91.12 280 LYS A CA 1
ATOM 2212 C C . LYS A 1 280 ? 12.484 -4.154 -39.837 1.00 91.12 280 LYS A C 1
ATOM 2214 O O . LYS A 1 280 ? 13.055 -3.069 -39.904 1.00 91.12 280 LYS A O 1
ATOM 2219 N N . ALA A 1 281 ? 12.056 -4.673 -38.690 1.00 91.06 281 ALA A N 1
ATOM 2220 C CA . ALA A 1 281 ? 12.305 -4.045 -37.396 1.00 91.06 281 ALA A CA 1
ATOM 2221 C C . ALA A 1 281 ? 13.809 -4.031 -37.064 1.00 91.06 281 ALA A C 1
ATOM 2223 O O . ALA A 1 281 ? 14.325 -2.996 -36.639 1.00 91.06 281 ALA A O 1
ATOM 2224 N N . ILE A 1 282 ? 14.524 -5.126 -37.354 1.00 91.62 282 ILE A N 1
ATOM 2225 C CA . ILE A 1 282 ? 15.993 -5.223 -37.260 1.00 91.62 282 ILE A CA 1
ATOM 2226 C C . ILE A 1 282 ? 16.659 -4.226 -38.210 1.00 91.62 282 ILE A C 1
ATOM 2228 O O . ILE A 1 282 ? 17.522 -3.450 -37.800 1.00 91.62 282 ILE A O 1
ATOM 2232 N N . ALA A 1 283 ? 16.261 -4.220 -39.485 1.00 91.25 283 ALA A N 1
ATOM 2233 C CA . ALA A 1 283 ? 16.846 -3.335 -40.490 1.00 91.25 283 ALA A CA 1
ATOM 2234 C C . ALA A 1 283 ? 16.587 -1.852 -40.184 1.00 91.25 283 ALA A C 1
ATOM 2236 O O . ALA A 1 283 ? 17.450 -1.005 -40.419 1.00 91.25 283 ALA A O 1
ATOM 2237 N N . TRP A 1 284 ? 15.408 -1.524 -39.651 1.00 92.38 284 TRP A N 1
ATOM 2238 C CA . TRP A 1 284 ? 15.100 -0.181 -39.174 1.00 92.38 284 TRP A CA 1
ATOM 2239 C C . TRP A 1 284 ? 16.016 0.204 -38.013 1.00 92.38 284 TRP A C 1
ATOM 2241 O O . TRP A 1 284 ? 16.649 1.254 -38.084 1.00 92.38 284 TRP A O 1
ATOM 2251 N N . GLN A 1 285 ? 16.156 -0.671 -37.010 1.00 92.19 285 GLN A N 1
ATOM 2252 C CA . GLN A 1 285 ? 16.977 -0.394 -35.834 1.00 92.19 285 GLN A CA 1
ATOM 2253 C C . GLN A 1 285 ? 18.449 -0.187 -36.205 1.00 92.19 285 GLN A C 1
ATOM 2255 O O . GLN A 1 285 ? 19.034 0.807 -35.802 1.00 92.19 285 GLN A O 1
ATOM 2260 N N . ARG A 1 286 ? 19.024 -1.041 -37.064 1.00 90.56 286 ARG A N 1
ATOM 2261 C CA . ARG A 1 286 ? 20.419 -0.893 -37.525 1.00 90.56 286 ARG A CA 1
ATOM 2262 C C . ARG A 1 286 ? 20.686 0.444 -38.214 1.00 90.56 286 ARG A C 1
ATOM 2264 O O . ARG A 1 286 ? 21.730 1.043 -37.985 1.00 90.56 286 ARG A O 1
ATOM 2271 N N . ARG A 1 287 ? 19.763 0.906 -39.068 1.00 90.00 287 ARG A N 1
ATOM 2272 C CA . ARG A 1 287 ? 19.888 2.221 -39.720 1.00 90.00 287 ARG A CA 1
ATOM 2273 C C . ARG A 1 287 ? 19.810 3.349 -38.699 1.00 90.00 287 ARG A C 1
ATOM 2275 O O . ARG A 1 287 ? 20.618 4.264 -38.756 1.00 90.00 287 ARG A O 1
ATOM 2282 N N . HIS A 1 288 ? 18.875 3.248 -37.758 1.00 86.06 288 HIS A N 1
ATOM 2283 C CA . HIS A 1 288 ? 18.693 4.261 -36.729 1.00 86.06 288 HIS A CA 1
ATOM 2284 C C . HIS A 1 288 ? 19.884 4.346 -35.768 1.00 86.06 288 HIS A C 1
ATOM 2286 O O . HIS A 1 288 ? 20.308 5.442 -35.416 1.00 86.06 288 HIS A O 1
ATOM 2292 N N . ASP A 1 289 ? 20.456 3.211 -35.371 1.00 82.50 289 ASP A N 1
ATOM 2293 C CA . ASP A 1 289 ? 21.652 3.185 -34.529 1.00 82.50 289 ASP A CA 1
ATOM 2294 C C . ASP A 1 289 ? 22.837 3.822 -35.273 1.00 82.50 289 ASP A C 1
ATOM 2296 O O . ASP A 1 289 ? 23.512 4.680 -34.712 1.00 82.50 289 ASP A O 1
ATOM 2300 N N . ALA A 1 290 ? 23.027 3.494 -36.558 1.00 80.50 290 ALA A N 1
ATOM 2301 C CA . ALA A 1 290 ? 24.094 4.054 -37.393 1.00 80.50 290 ALA A CA 1
ATOM 2302 C C . ALA A 1 290 ? 23.976 5.573 -37.630 1.00 80.50 290 ALA A C 1
ATOM 2304 O O . ALA A 1 290 ? 24.992 6.240 -37.779 1.00 80.50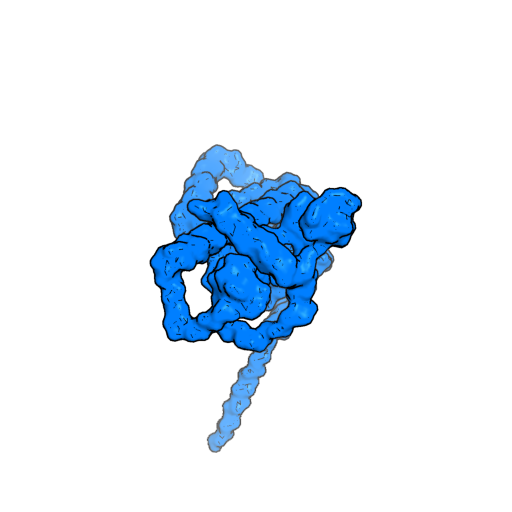 290 ALA A O 1
ATOM 2305 N N . GLU A 1 291 ? 22.762 6.127 -37.662 1.00 77.81 291 GLU A N 1
ATOM 2306 C CA . GLU A 1 291 ? 22.526 7.577 -37.777 1.00 77.81 291 GLU A CA 1
ATOM 2307 C C . GLU A 1 291 ? 22.767 8.335 -36.457 1.00 77.81 291 GLU A C 1
ATOM 2309 O O . GLU A 1 291 ? 22.938 9.553 -36.472 1.00 77.81 291 GLU A O 1
ATOM 2314 N N . ASN A 1 292 ? 22.779 7.627 -35.322 1.00 63.34 292 ASN A N 1
ATOM 2315 C CA . ASN A 1 292 ? 22.948 8.190 -33.979 1.00 63.34 292 ASN A CA 1
ATOM 2316 C C . ASN A 1 292 ? 24.321 7.884 -33.345 1.00 63.34 292 ASN A C 1
ATOM 2318 O O . ASN A 1 292 ? 24.515 8.185 -32.162 1.00 63.34 292 ASN A O 1
ATOM 2322 N N . THR A 1 293 ? 25.248 7.271 -34.094 1.00 52.88 293 THR A N 1
ATOM 2323 C CA . THR A 1 293 ? 26.641 7.036 -33.665 1.00 52.88 293 THR A CA 1
ATOM 2324 C C . THR A 1 293 ? 27.580 8.049 -34.300 1.00 52.88 293 THR A C 1
ATOM 2326 O O . THR A 1 293 ? 28.503 8.501 -33.587 1.00 52.88 293 THR A O 1
#

Secondary structure (DSSP, 8-state):
------------HHHHHHHHHTT--HHHHHHHHHHHHHH-HHHHHHHHHTTTGGG--HHHHHHHHHHHTTSEEEEEEEEEETTEEEEEEEEETTTEEEEEEEEEEETTEEEEEEEEEEEGGG-SEEEEEEEEE---GGG-SHHHHHHHHHHHHHHHHHH---EEEE-GGGTT--HHHHHHHHHHHHHHHHHHHHHHHHHHHHHHHTT----TTTPEEPTTTTT-SEETTEE-TTTTTSSEES-----GGGGSEEE-TTTTT---TT-TTTTTSSEEEHHHHHHHHHHHHHH--

Radius of gyration: 26.16 Å; chains: 1; bounding box: 53×71×74 Å

Sequence (293 aa):
MTIQTFTKKMITGLDKLDAIATKFSKNQNRLLDKIQHLTGKEVAIALVGMQGVKNTSQAEIEVVANIISIFDTLTVENIEESPRSVVINGTYLKSYVVEIIPQYLSHKYSIDLVMVLYLSGRTVRIASLGVEYDGHDAHYIEHKIKKSYRRDSEILGSSGIPLIKLSPEQKDNLAETKKNIRKYFKHKIKEYEAIKTHTLSKCIRDNRICTERLTYVCLVCEGLGSLANVFCSECDGVGRTNNVNIDLTKHECFDCPDCKLTKARSCRTCLGRGWLDREKAIAWQRRHDAENT